Protein AF-0000000080299850 (afdb_homodimer)

pLDDT: mean 95.51, std 10.39, range [34.69, 98.94]

Organism: Bacteroides stercoris (NCBI:txid46506)

Nearest PDB structures (foldseek):
  1o4t-assembly1_B  TM=9.105E-01  e=4.155E-08  Thermotoga maritima
  5fq0-assembly1_A  TM=8.800E-01  e=1.533E-07  Halomonas sp.
  5fq0-assembly2_D  TM=8.794E-01  e=1.615E-07  Halomonas sp.
  5fpz-assembly1_A-2  TM=8.837E-01  e=2.868E-07  Yersinia enterocolitica subsp. enterocolitica 8081
  7x85-assembly2_C  TM=8.405E-01  e=1.606E-06  Gallus gallus

Solvent-accessible surface area (backbone atoms only — not comparable to full-atom values): 11797 Å² total; per-residue (Å²): 130,79,77,76,83,57,72,50,47,79,48,43,58,86,75,44,65,76,39,62,34,96,65,74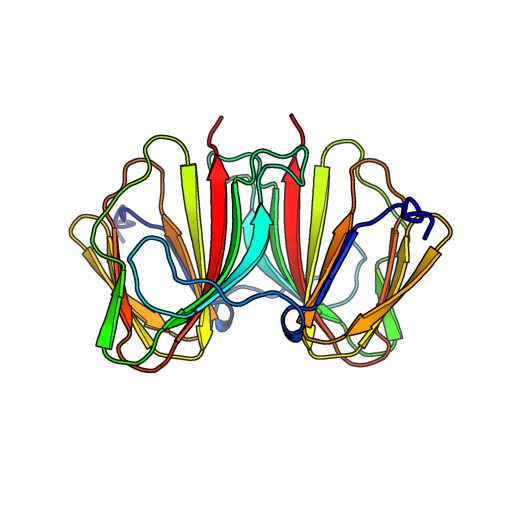,46,50,41,26,31,73,76,42,44,43,89,78,49,72,31,54,46,50,31,32,30,44,36,34,33,49,54,70,39,55,43,67,74,45,66,38,79,59,26,33,40,34,40,38,28,67,35,40,33,30,42,31,37,40,63,94,41,74,45,78,43,36,54,42,27,35,39,40,37,47,50,62,39,44,32,31,39,34,23,66,31,53,29,33,31,39,39,39,32,28,32,46,119,129,77,77,72,85,57,72,49,47,78,48,43,57,88,76,42,65,76,39,62,35,96,64,74,47,50,42,26,32,74,76,39,44,42,90,77,48,71,33,53,44,49,32,32,31,44,36,34,33,48,52,70,38,55,43,66,74,46,66,39,81,58,28,32,41,35,40,37,29,68,36,40,34,30,43,31,38,41,67,94,42,75,45,78,43,37,54,42,26,35,39,41,38,49,51,62,39,43,32,30,39,35,23,66,32,53,29,33,32,40,40,40,32,28,34,46,120

Radius of gyration: 17.47 Å; Cα contacts (8 Å, |Δi|>4): 657; chains: 2; bounding box: 53×47×40 Å

Sequence (234 aa):
MEQKDHAYHKKNIKKLPIIITTHGIGEKRVLLNSQETSTPLTQIAVTRLKAGEAAEEHLHPTMEEFFLFQKGDASMTVGKEQITCSSGDFISIPANTLHSLKAITDIEIITIGCAIHMEQKDHAYHKKNIKKLPIIITTHGIGEKRVLLNSQETSTPLTQIAVTRLKAGEAAEEHLHPTMEEFFLFQKGDASMTVGKEQITCSSGDFISIPANTLHSLKAITDIEIITIGCAIH

Structure (mmCIF, N/CA/C/O backbone):
data_AF-0000000080299850-model_v1
#
loop_
_entity.id
_entity.type
_entity.pdbx_description
1 polymer 'Cupin domain-containing protein'
#
loop_
_atom_site.group_PDB
_atom_site.id
_atom_site.type_symbol
_atom_site.label_atom_id
_atom_site.label_alt_id
_atom_site.label_comp_id
_atom_site.label_asym_id
_atom_site.label_entity_id
_atom_site.label_seq_id
_atom_site.pdbx_PDB_ins_code
_atom_site.Cartn_x
_atom_site.Cartn_y
_atom_site.Cartn_z
_atom_site.occupancy
_atom_site.B_iso_or_equiv
_atom_site.auth_seq_id
_atom_site.auth_comp_id
_atom_site.auth_asym_id
_atom_site.auth_atom_id
_atom_site.pdbx_PDB_model_num
ATOM 1 N N . MET A 1 1 ? -27.469 -16.672 -2.055 1 34.69 1 MET A N 1
ATOM 2 C CA . MET A 1 1 ? -26.266 -16.672 -2.893 1 34.69 1 MET A CA 1
ATOM 3 C C . MET A 1 1 ? -25.047 -17.109 -2.096 1 34.69 1 MET A C 1
ATOM 5 O O . MET A 1 1 ? -24.719 -16.5 -1.072 1 34.69 1 MET A O 1
ATOM 9 N N . GLU A 1 2 ? -24.672 -18.297 -2.168 1 38.78 2 GLU A N 1
ATOM 10 C CA . GLU A 1 2 ? -23.656 -18.922 -1.324 1 38.78 2 GLU A CA 1
ATOM 11 C C . GLU A 1 2 ? -22.359 -18.125 -1.345 1 38.78 2 GLU A C 1
ATOM 13 O O . GLU A 1 2 ? -21.828 -17.812 -2.414 1 38.78 2 GLU A O 1
ATOM 18 N N . GLN A 1 3 ? -22.078 -17.344 -0.446 1 44.91 3 GLN A N 1
ATOM 19 C CA . GLN A 1 3 ? -20.844 -16.562 -0.413 1 44.91 3 GLN A CA 1
ATOM 20 C C . GLN A 1 3 ? -19.625 -17.469 -0.638 1 44.91 3 GLN A C 1
ATOM 22 O O . GLN A 1 3 ? -19.375 -18.391 0.144 1 44.91 3 GLN A O 1
ATOM 27 N N . LYS A 1 4 ? -19.438 -17.906 -1.881 1 57.38 4 LYS A N 1
ATOM 28 C CA . LYS A 1 4 ? -18.328 -18.781 -2.197 1 57.38 4 LYS A CA 1
ATOM 29 C C . LYS A 1 4 ? -17.062 -18.375 -1.456 1 57.38 4 LYS A C 1
ATOM 31 O O . LYS A 1 4 ? -16.719 -17.188 -1.437 1 57.38 4 LYS A O 1
ATOM 36 N N . ASP A 1 5 ? -16.703 -19.281 -0.49 1 74.94 5 ASP A N 1
ATOM 37 C CA . ASP A 1 5 ? -15.516 -19.094 0.336 1 74.94 5 ASP A CA 1
ATOM 38 C C . ASP A 1 5 ? -14.242 -19.141 -0.51 1 74.94 5 ASP A C 1
ATOM 40 O O . ASP A 1 5 ? -13.797 -20.219 -0.919 1 74.94 5 ASP A O 1
ATOM 44 N N . HIS A 1 6 ? -13.883 -18.094 -1.035 1 85.25 6 HIS A N 1
ATOM 45 C CA . HIS A 1 6 ? -12.664 -18.016 -1.832 1 85.25 6 HIS A CA 1
ATOM 46 C C . HIS A 1 6 ? -11.422 -18.125 -0.957 1 85.25 6 HIS A C 1
ATOM 48 O O . HIS A 1 6 ? -11.453 -17.781 0.224 1 85.25 6 HIS A O 1
ATOM 54 N N . ALA A 1 7 ? -10.422 -18.703 -1.51 1 91.12 7 ALA A N 1
ATOM 55 C CA . ALA A 1 7 ? -9.133 -18.766 -0.829 1 91.12 7 ALA A CA 1
ATOM 56 C C . ALA A 1 7 ? -8.5 -17.391 -0.711 1 91.12 7 ALA A C 1
ATOM 58 O O . ALA A 1 7 ? -7.434 -17.234 -0.112 1 91.12 7 ALA A O 1
ATOM 59 N N . TYR A 1 8 ? -9.18 -16.438 -1.295 1 95.44 8 TYR A N 1
ATOM 60 C CA . TYR A 1 8 ? -8.719 -15.055 -1.372 1 95.44 8 TYR A CA 1
ATOM 61 C C . TYR A 1 8 ? -9.875 -14.07 -1.202 1 95.44 8 TYR A C 1
ATOM 63 O O . TYR A 1 8 ? -11.039 -14.484 -1.168 1 95.44 8 TYR A O 1
ATOM 71 N N . HIS A 1 9 ? -9.562 -12.859 -0.958 1 97.25 9 HIS A N 1
ATOM 72 C CA . HIS A 1 9 ? -10.531 -11.773 -1.064 1 97.25 9 HIS A CA 1
ATOM 73 C C . HIS A 1 9 ? -10.141 -10.789 -2.16 1 97.25 9 HIS A C 1
ATOM 75 O O . HIS A 1 9 ? -8.977 -10.391 -2.258 1 97.25 9 HIS A O 1
ATOM 81 N N . LYS A 1 10 ? -11.062 -10.531 -2.982 1 98.06 10 LYS A N 1
ATOM 82 C CA . LYS A 1 10 ? -10.828 -9.625 -4.105 1 98.06 10 LYS A CA 1
ATOM 83 C C . LYS A 1 10 ? -11.797 -8.453 -4.074 1 98.06 10 LYS A C 1
ATOM 85 O O . LYS A 1 10 ? -13 -8.633 -3.859 1 98.06 10 LYS A O 1
ATOM 90 N N . LYS A 1 11 ? -11.266 -7.238 -4.273 1 98.56 11 LYS A N 1
ATOM 91 C CA . LYS A 1 11 ? -12.031 -6.008 -4.445 1 98.56 11 LYS A CA 1
ATOM 92 C C . LYS A 1 11 ? -11.555 -5.23 -5.672 1 98.56 11 LYS A C 1
ATOM 94 O O . LYS A 1 11 ? -10.492 -5.52 -6.219 1 98.56 11 LYS A O 1
ATOM 99 N N . ASN A 1 12 ? -12.375 -4.352 -6.086 1 98.69 12 ASN A N 1
ATOM 100 C CA . ASN A 1 12 ? -12.008 -3.363 -7.094 1 98.69 12 ASN A CA 1
ATOM 101 C C . ASN A 1 12 ? -12.258 -1.94 -6.602 1 98.69 12 ASN A C 1
ATOM 103 O O . ASN A 1 12 ? -13.359 -1.614 -6.168 1 98.69 12 ASN A O 1
ATOM 107 N N . ILE A 1 13 ? -11.25 -1.128 -6.703 1 98.44 13 ILE A N 1
ATOM 108 C CA . ILE A 1 13 ? -11.297 0.209 -6.121 1 98.44 13 ILE A CA 1
ATOM 109 C C . ILE A 1 13 ? -12.5 0.971 -6.676 1 98.44 13 ILE A C 1
ATOM 111 O O . ILE A 1 13 ? -13.148 1.729 -5.953 1 98.44 13 ILE A O 1
ATOM 115 N N . LYS A 1 14 ? -12.836 0.816 -7.902 1 96.88 14 LYS A N 1
ATOM 116 C CA . LYS A 1 14 ? -13.906 1.571 -8.555 1 96.88 14 LYS A CA 1
ATOM 117 C C . LYS A 1 14 ? -15.273 1.159 -8.023 1 96.88 14 LYS A C 1
ATOM 119 O O . LYS A 1 14 ? -16.25 1.89 -8.188 1 96.88 14 LYS A O 1
ATOM 124 N N . LYS A 1 15 ? -15.305 -0.012 -7.457 1 98 15 LYS A N 1
ATOM 125 C CA . LYS A 1 15 ? -16.594 -0.537 -6.992 1 98 15 LYS A CA 1
ATOM 126 C C . LYS A 1 15 ? -16.766 -0.315 -5.492 1 98 15 LYS A C 1
ATOM 128 O O . LYS A 1 15 ? -17.812 -0.638 -4.93 1 98 15 LYS A O 1
ATOM 133 N N . LEU A 1 16 ? -15.766 0.187 -4.836 1 98.56 16 LEU A N 1
ATOM 134 C CA . LEU A 1 16 ? -15.828 0.437 -3.4 1 98.56 16 LEU A CA 1
ATOM 135 C C . LEU A 1 16 ? -16.578 1.729 -3.107 1 98.56 16 LEU A C 1
ATOM 137 O O . LEU A 1 16 ? -16.5 2.693 -3.871 1 98.56 16 LEU A O 1
ATOM 141 N N . PRO A 1 17 ? -17.328 1.695 -2.061 1 98.06 17 PRO A N 1
ATOM 142 C CA . PRO A 1 17 ? -17.969 2.957 -1.694 1 98.06 17 PRO A CA 1
ATOM 143 C C . PRO A 1 17 ? -16.969 4.062 -1.376 1 98.06 17 PRO A C 1
ATOM 145 O O . PRO A 1 17 ? -15.883 3.789 -0.849 1 98.06 17 PRO A O 1
ATOM 148 N N . ILE A 1 18 ? -17.375 5.242 -1.756 1 98 18 ILE A N 1
ATOM 149 C CA . ILE A 1 18 ? -16.609 6.422 -1.359 1 98 18 ILE A CA 1
ATOM 150 C C . ILE A 1 18 ? -17.094 6.914 0.004 1 98 18 ILE A C 1
ATOM 152 O O . ILE A 1 18 ? -18.281 7.125 0.208 1 98 18 ILE A O 1
ATOM 156 N N . ILE A 1 19 ? -16.188 7.059 0.934 1 97.06 19 ILE A N 1
ATOM 157 C CA . ILE A 1 19 ? -16.547 7.645 2.225 1 97.06 19 ILE A CA 1
ATOM 158 C C . ILE A 1 19 ? -15.688 8.891 2.473 1 97.06 19 ILE A C 1
ATOM 160 O O . ILE A 1 19 ? -14.727 9.141 1.752 1 97.06 19 ILE A O 1
ATOM 164 N N . ILE A 1 20 ? -16.109 9.688 3.381 1 94.69 20 ILE A N 1
ATOM 165 C CA . ILE A 1 20 ? -15.336 10.859 3.768 1 94.69 20 ILE A CA 1
ATOM 166 C C . ILE A 1 20 ? -14.25 10.461 4.762 1 94.69 20 ILE A C 1
ATOM 168 O O . ILE A 1 20 ? -14.469 9.594 5.617 1 94.69 20 ILE A O 1
ATOM 172 N N . THR A 1 21 ? -13.164 11.133 4.641 1 94 21 THR A N 1
ATOM 173 C CA . THR A 1 21 ? -12.086 10.844 5.57 1 94 21 THR A CA 1
ATOM 174 C C . THR A 1 21 ? -12.492 11.18 7 1 94 21 THR A C 1
ATOM 176 O O . THR A 1 21 ? -13.5 11.859 7.223 1 94 21 THR A O 1
ATOM 179 N N . THR A 1 22 ? -11.688 10.703 7.953 1 87.5 22 THR A N 1
ATOM 180 C CA . THR A 1 22 ? -11.938 10.992 9.359 1 87.5 22 THR A CA 1
ATOM 181 C C . THR A 1 22 ? -11.781 12.484 9.648 1 87.5 22 THR A C 1
ATOM 183 O O . THR A 1 22 ? -12.227 12.969 10.688 1 87.5 22 THR A O 1
ATOM 186 N N . HIS A 1 23 ? -11.234 13.148 8.75 1 88.69 23 HIS A N 1
ATOM 187 C CA . HIS A 1 23 ? -11.031 14.586 8.914 1 88.69 23 HIS A CA 1
ATOM 188 C C . HIS A 1 23 ? -12.172 15.375 8.281 1 88.69 23 HIS A C 1
ATOM 190 O O . HIS A 1 23 ? -12.102 16.609 8.188 1 88.69 23 HIS A O 1
ATOM 196 N N . GLY A 1 24 ? -13.172 14.711 7.703 1 89.19 24 GLY A N 1
ATOM 197 C CA . GLY A 1 24 ? -14.398 15.344 7.234 1 89.19 24 GLY A CA 1
ATOM 198 C C . GLY A 1 24 ? -14.281 15.891 5.824 1 89.19 24 GLY A C 1
ATOM 199 O O . GLY A 1 24 ? -15.109 16.703 5.398 1 89.19 24 GLY A O 1
ATOM 200 N N . ILE A 1 25 ? -13.203 15.523 5.164 1 91.38 25 ILE A N 1
ATOM 201 C CA . ILE A 1 25 ? -12.992 16.047 3.814 1 91.38 25 ILE A CA 1
ATOM 202 C C . ILE A 1 25 ? -12.406 14.945 2.928 1 91.38 25 ILE A C 1
ATOM 204 O O . ILE A 1 25 ? -11.852 13.961 3.428 1 91.38 25 ILE A O 1
ATOM 208 N N . GLY A 1 26 ? -12.57 15.148 1.57 1 96.19 26 GLY A N 1
ATOM 209 C CA . GLY A 1 26 ? -11.945 14.234 0.63 1 96.19 26 GLY A CA 1
ATOM 210 C C . GLY A 1 26 ? -12.742 12.961 0.423 1 96.19 26 GLY A C 1
ATOM 211 O O . GLY A 1 26 ? -13.805 12.781 1.017 1 96.19 26 GLY A O 1
ATOM 212 N N . GLU A 1 27 ? -12.234 12.156 -0.504 1 97.94 27 GLU A N 1
ATOM 213 C CA . GLU A 1 27 ? -12.797 10.852 -0.833 1 97.94 27 GLU A CA 1
ATOM 214 C C . GLU A 1 27 ? -11.859 9.719 -0.411 1 97.94 27 GLU A C 1
ATOM 216 O O . GLU A 1 27 ? -10.656 9.781 -0.661 1 97.94 27 GLU A O 1
ATOM 221 N N . LYS A 1 28 ? -12.477 8.773 0.267 1 98.44 28 LYS A N 1
ATOM 222 C CA . LYS A 1 28 ? -11.68 7.625 0.692 1 98.44 28 LYS A CA 1
ATOM 223 C C . LYS A 1 28 ? -12.336 6.316 0.266 1 98.44 28 LYS A C 1
ATOM 225 O O . LYS A 1 28 ? -13.539 6.133 0.443 1 98.44 28 LYS A O 1
ATOM 230 N N . ARG A 1 29 ? -11.586 5.445 -0.38 1 98.81 29 ARG A N 1
ATOM 231 C CA . ARG A 1 29 ? -11.977 4.074 -0.683 1 98.81 29 ARG A CA 1
ATOM 232 C C . ARG A 1 29 ? -11.141 3.08 0.118 1 98.81 29 ARG A C 1
ATOM 234 O O . ARG A 1 29 ? -9.922 3 -0.06 1 98.81 29 ARG A O 1
ATOM 241 N N . VAL A 1 30 ? 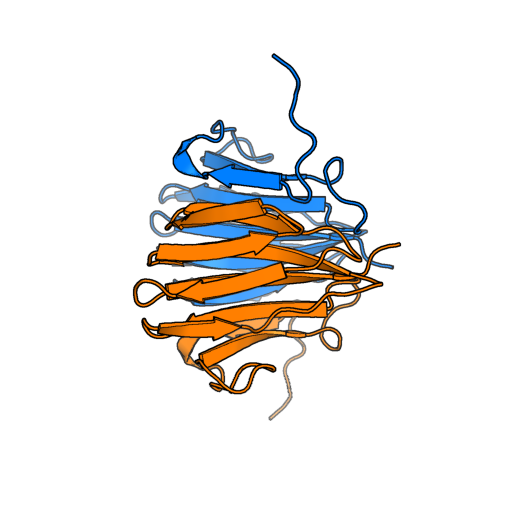-11.789 2.32 1.01 1 98.81 30 VAL A N 1
ATOM 242 C CA . VAL A 1 30 ? -11.086 1.428 1.93 1 98.81 30 VAL A CA 1
ATOM 243 C C . VAL A 1 30 ? -10.883 0.066 1.271 1 98.81 30 VAL A C 1
ATOM 245 O O . VAL A 1 30 ? -11.844 -0.623 0.935 1 98.81 30 VAL A O 1
ATOM 248 N N . LEU A 1 31 ? -9.625 -0.25 1.143 1 98.94 31 LEU A N 1
ATOM 249 C CA . LEU A 1 31 ? -9.266 -1.525 0.532 1 98.94 31 LEU A CA 1
ATOM 250 C C . LEU A 1 31 ? -9.266 -2.643 1.57 1 98.94 31 LEU A C 1
ATOM 252 O O . LEU A 1 31 ? -9.656 -3.773 1.272 1 98.94 31 LEU A O 1
ATOM 256 N N . LEU A 1 32 ? -8.805 -2.342 2.729 1 98.81 32 LEU A N 1
ATOM 257 C CA . LEU A 1 32 ? -8.664 -3.293 3.826 1 98.81 32 LEU A CA 1
ATOM 258 C C . LEU A 1 32 ? -8.875 -2.605 5.172 1 98.81 32 LEU A C 1
ATOM 260 O O . LEU A 1 32 ? -8.359 -1.509 5.398 1 98.81 32 LEU A O 1
ATOM 264 N N . ASN A 1 33 ? -9.648 -3.158 5.977 1 98.31 33 ASN A N 1
ATOM 265 C CA . ASN A 1 33 ? -9.727 -2.723 7.367 1 98.31 33 ASN A CA 1
ATOM 266 C C . ASN A 1 33 ? -9.328 -3.842 8.328 1 98.31 33 ASN A C 1
ATOM 268 O O . ASN A 1 33 ? -9.133 -4.984 7.91 1 98.31 33 ASN A O 1
ATOM 272 N N . SER A 1 34 ? -9.273 -3.525 9.555 1 97.88 34 SER A N 1
ATOM 273 C CA . SER A 1 34 ? -8.68 -4.426 10.539 1 97.88 34 SER A CA 1
ATOM 274 C C . SER A 1 34 ? -9.539 -5.676 10.727 1 97.88 34 SER A C 1
ATOM 276 O O . SER A 1 34 ? -9.031 -6.719 11.156 1 97.88 34 SER A O 1
ATOM 278 N N . GLN A 1 35 ? -10.758 -5.652 10.391 1 97.88 35 GLN A N 1
ATOM 279 C CA . GLN A 1 35 ? -11.656 -6.789 10.586 1 97.88 35 GLN A CA 1
ATOM 280 C C . GLN A 1 35 ? -11.516 -7.805 9.461 1 97.88 35 GLN A C 1
ATOM 282 O O . GLN A 1 35 ? -12.031 -8.922 9.555 1 97.88 35 GLN A O 1
ATOM 287 N N . GLU A 1 36 ? -10.773 -7.441 8.461 1 98 36 GLU A N 1
ATOM 288 C CA . GLU A 1 36 ? -10.688 -8.273 7.266 1 98 36 GLU A CA 1
ATOM 289 C C . GLU A 1 36 ? -9.336 -8.969 7.176 1 98 36 GLU A C 1
ATOM 291 O O . GLU A 1 36 ? -8.984 -9.516 6.129 1 98 36 GLU A O 1
ATOM 296 N N . THR A 1 37 ? -8.547 -8.867 8.172 1 98 37 THR A N 1
ATOM 297 C CA . THR A 1 37 ? -7.199 -9.422 8.133 1 98 37 THR A CA 1
ATOM 298 C C . THR A 1 37 ? -6.785 -9.953 9.5 1 98 37 THR A C 1
ATOM 300 O O . THR A 1 37 ? -7.273 -9.484 10.531 1 98 37 THR A O 1
ATOM 303 N N . SER A 1 38 ? -5.883 -10.875 9.484 1 97.44 38 SER A N 1
ATOM 304 C CA . SER A 1 38 ? -5.32 -11.43 10.711 1 97.44 38 SER A CA 1
ATOM 305 C C . SER A 1 38 ? -4.02 -10.727 11.086 1 97.44 38 SER A C 1
ATOM 307 O O . SER A 1 38 ? -3.369 -11.094 12.07 1 97.44 38 SER A O 1
ATOM 309 N N . THR A 1 39 ? -3.646 -9.758 10.32 1 98.5 39 THR A N 1
ATOM 310 C CA . THR A 1 39 ? -2.434 -8.984 10.562 1 98.5 39 THR A CA 1
ATOM 311 C C . THR A 1 39 ? -2.746 -7.734 11.383 1 98.5 39 THR A C 1
ATOM 313 O O . THR A 1 39 ? -3.912 -7.379 11.562 1 98.5 39 THR A O 1
ATOM 316 N N . PRO A 1 40 ? -1.737 -7.016 11.867 1 98.62 40 PRO A N 1
ATOM 317 C CA . PRO A 1 40 ? -1.978 -5.773 12.602 1 98.62 40 PRO A CA 1
ATOM 318 C C . PRO A 1 40 ? -2.221 -4.578 11.688 1 98.62 40 PRO A C 1
ATOM 320 O O . PRO A 1 40 ? -2.131 -3.428 12.125 1 98.62 40 PRO A O 1
ATOM 323 N N . LEU A 1 41 ? -2.436 -4.832 10.406 1 98.81 41 LEU A N 1
ATOM 324 C CA . LEU A 1 41 ? -2.879 -3.74 9.539 1 98.81 41 LEU A CA 1
ATOM 325 C C . LEU A 1 41 ? -4.215 -3.18 10.023 1 98.81 41 LEU A C 1
ATOM 327 O O . LEU A 1 41 ? -5.152 -3.934 10.281 1 98.81 41 LEU A O 1
ATOM 331 N N . THR A 1 42 ? -4.242 -1.866 10.141 1 98.69 42 THR A N 1
ATOM 332 C CA . THR A 1 42 ? -5.469 -1.234 10.609 1 98.69 42 THR A CA 1
ATOM 333 C C . THR A 1 42 ? -6.324 -0.766 9.438 1 98.69 42 THR A C 1
ATOM 335 O O . THR A 1 42 ? -7.551 -0.728 9.531 1 98.69 42 THR A O 1
ATOM 338 N N . GLN A 1 43 ? -5.648 -0.335 8.367 1 98.75 43 GLN A N 1
ATOM 339 C CA . GLN A 1 43 ? -6.375 0.076 7.172 1 98.75 43 GLN A CA 1
ATOM 340 C C . GLN A 1 43 ? -5.434 0.244 5.984 1 98.75 43 GLN A C 1
ATOM 342 O O . GLN A 1 43 ? -4.285 0.658 6.148 1 98.75 43 GLN A O 1
ATOM 347 N N . ILE A 1 44 ? -5.781 -0.114 4.871 1 98.94 44 ILE A N 1
ATOM 348 C CA . ILE A 1 44 ? -5.258 0.314 3.578 1 98.94 44 ILE A CA 1
ATOM 349 C C . ILE A 1 44 ? -6.352 1.028 2.789 1 98.94 44 ILE A C 1
ATOM 351 O O . ILE A 1 44 ? -7.453 0.5 2.625 1 98.94 44 ILE A O 1
ATOM 355 N N . ALA A 1 45 ? -6.059 2.191 2.309 1 98.88 45 ALA A N 1
ATOM 356 C CA . ALA A 1 45 ? -7.094 2.951 1.611 1 98.88 45 ALA A CA 1
ATOM 357 C C . ALA A 1 45 ? -6.488 3.818 0.51 1 98.88 45 ALA A C 1
ATOM 359 O O . ALA A 1 45 ? -5.293 4.121 0.537 1 98.88 45 ALA A O 1
ATOM 360 N N . VAL A 1 46 ? -7.277 4.105 -0.455 1 98.88 46 VAL A N 1
ATOM 361 C CA . VAL A 1 46 ? -6.977 5.148 -1.429 1 98.88 46 VAL A CA 1
ATOM 362 C C . VAL A 1 46 ? -7.75 6.418 -1.082 1 98.88 46 VAL A C 1
ATOM 364 O O . VAL A 1 46 ? -8.977 6.395 -0.969 1 98.88 46 VAL A O 1
ATOM 367 N N . THR A 1 47 ? -7.043 7.488 -0.91 1 98.62 47 THR A N 1
ATOM 368 C CA . THR A 1 47 ? -7.637 8.766 -0.526 1 98.62 47 THR A CA 1
ATOM 369 C C . THR A 1 47 ? -7.383 9.82 -1.596 1 98.62 47 THR A C 1
ATOM 371 O O . THR A 1 47 ? -6.277 9.922 -2.133 1 98.62 47 THR A O 1
ATOM 374 N N . ARG A 1 48 ? -8.367 10.547 -1.88 1 98.69 48 ARG A N 1
ATOM 375 C CA . ARG A 1 48 ? -8.266 11.68 -2.797 1 98.69 48 ARG A CA 1
ATOM 376 C C . ARG A 1 48 ? -8.68 12.977 -2.111 1 98.69 48 ARG A C 1
ATOM 378 O O . ARG A 1 48 ? -9.734 13.039 -1.47 1 98.69 48 ARG A O 1
ATOM 385 N N . LEU A 1 49 ? -7.887 13.945 -2.229 1 98.69 49 LEU A N 1
ATOM 386 C CA . LEU A 1 49 ? -8.195 15.289 -1.749 1 98.69 49 LEU A CA 1
ATOM 387 C C . LEU A 1 49 ? -8.125 16.297 -2.889 1 98.69 49 LEU A C 1
ATOM 389 O O . LEU A 1 49 ? -7.25 16.219 -3.75 1 98.69 49 LEU A O 1
ATOM 393 N N . LYS A 1 50 ? -9.031 17.203 -2.865 1 98.38 50 LYS A N 1
ATOM 394 C CA . LYS A 1 50 ? -8.961 18.328 -3.789 1 98.38 50 LYS A CA 1
ATOM 395 C C . LYS A 1 50 ? -7.957 19.375 -3.305 1 98.38 50 LYS A C 1
ATOM 397 O O . LYS A 1 50 ? -7.68 19.469 -2.107 1 98.38 50 LYS A O 1
ATOM 402 N N . ALA A 1 51 ? -7.465 20.109 -4.312 1 98.69 51 ALA A N 1
ATOM 403 C CA . ALA A 1 51 ? -6.559 21.203 -3.963 1 98.69 51 ALA A CA 1
ATOM 404 C C . ALA A 1 51 ? -7.148 22.062 -2.85 1 98.69 51 ALA A C 1
ATOM 406 O O . ALA A 1 51 ? -8.312 22.453 -2.914 1 98.69 51 ALA A O 1
ATOM 407 N N . GLY A 1 52 ? -6.332 22.25 -1.84 1 98.12 52 GLY A N 1
ATOM 408 C CA . GLY A 1 52 ? -6.758 23.094 -0.737 1 98.12 52 GLY A CA 1
ATOM 409 C C . GLY A 1 52 ? -7.305 22.312 0.441 1 98.12 52 GLY A C 1
ATOM 410 O O . GLY A 1 52 ? -7.332 22.812 1.567 1 98.12 52 GLY A O 1
ATOM 411 N N . GLU A 1 53 ? -7.797 21.094 0.223 1 98.19 53 GLU A N 1
ATOM 412 C CA . GLU A 1 53 ? -8.281 20.266 1.315 1 98.19 53 GLU A CA 1
ATOM 413 C C . GLU A 1 53 ? -7.121 19.75 2.164 1 98.19 53 GLU A C 1
ATOM 415 O O . GLU A 1 53 ? -5.988 19.656 1.69 1 98.19 53 GLU A O 1
ATOM 420 N N . ALA A 1 54 ? -7.469 19.5 3.496 1 97.44 54 ALA A N 1
ATOM 421 C CA . ALA A 1 54 ? -6.387 19.156 4.41 1 97.44 54 ALA A CA 1
ATOM 422 C C . ALA A 1 54 ? -6.855 18.125 5.441 1 97.44 54 ALA A C 1
ATOM 424 O O . ALA A 1 54 ? -8.023 18.109 5.824 1 97.44 54 ALA A O 1
ATOM 425 N N . ALA A 1 55 ? -5.91 17.219 5.754 1 97.06 55 ALA A N 1
ATOM 426 C CA . ALA A 1 55 ? -6.043 16.453 6.992 1 97.06 55 ALA A CA 1
ATOM 427 C C . ALA A 1 55 ? -5.402 17.188 8.164 1 97.06 55 ALA A C 1
ATOM 429 O O . ALA A 1 55 ? -4.199 17.469 8.148 1 97.06 55 ALA A O 1
ATOM 430 N N . GLU A 1 56 ? -6.137 17.438 9.133 1 96.75 56 GLU A N 1
ATOM 431 C CA . GLU A 1 56 ? -5.676 18.234 10.266 1 96.75 56 GLU A CA 1
ATOM 432 C C . GLU A 1 56 ? -4.625 17.484 11.078 1 96.75 56 GLU A C 1
ATOM 434 O O . GLU A 1 56 ? -4.531 16.266 11.008 1 96.75 56 GLU A O 1
ATOM 439 N N . GLU A 1 57 ? -3.881 18.281 11.812 1 97.38 57 GLU A N 1
ATOM 440 C CA . GLU A 1 57 ? -2.803 17.734 12.625 1 97.38 57 GLU A CA 1
ATOM 441 C C . GLU A 1 57 ? -3.336 16.719 13.641 1 97.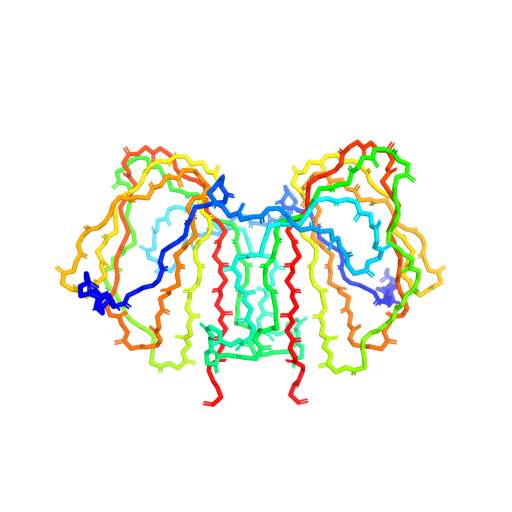38 57 GLU A C 1
ATOM 443 O O . GLU A 1 57 ? -4.34 16.969 14.312 1 97.38 57 GLU A O 1
ATOM 448 N N . HIS A 1 58 ? -2.709 15.57 13.758 1 97.69 58 HIS A N 1
ATOM 449 C CA . HIS A 1 58 ? -3.047 14.5 14.688 1 97.69 58 HIS A CA 1
ATOM 450 C C . HIS A 1 58 ? -1.892 13.516 14.836 1 97.69 58 HIS A C 1
ATOM 452 O O . HIS A 1 58 ? -0.842 13.688 14.211 1 97.69 58 HIS A O 1
ATOM 458 N N . LEU A 1 59 ? -2.023 12.594 15.742 1 97.5 59 LEU A N 1
ATOM 459 C CA . LEU A 1 59 ? -1.043 11.523 15.898 1 97.5 59 LEU A CA 1
ATOM 460 C C . LEU A 1 59 ? -1.726 10.211 16.266 1 97.5 59 LEU A C 1
ATOM 462 O O . LEU A 1 59 ? -2.914 10.195 16.578 1 97.5 59 LEU A O 1
ATOM 466 N N . HIS A 1 60 ? -0.994 9.172 16.078 1 97.62 60 HIS A N 1
ATOM 467 C CA . HIS A 1 60 ? -1.421 7.844 16.5 1 97.62 60 HIS A CA 1
ATOM 468 C C . HIS A 1 60 ? -0.444 7.238 17.5 1 97.62 60 HIS A C 1
ATOM 470 O O . HIS A 1 60 ? 0.72 6.996 17.172 1 97.62 60 HIS A O 1
ATOM 476 N N . PRO A 1 61 ? -0.889 6.93 18.688 1 97.81 61 PRO A N 1
ATOM 477 C CA . PRO A 1 61 ? 0.041 6.418 19.688 1 97.81 61 PRO A CA 1
ATOM 478 C C . PRO A 1 61 ? 0.475 4.98 19.422 1 97.81 61 PRO A C 1
ATOM 480 O O . PRO A 1 61 ? 1.564 4.57 19.828 1 97.81 61 PRO A O 1
ATOM 483 N N . THR A 1 62 ? -0.365 4.211 18.656 1 98.25 62 THR A N 1
ATOM 484 C CA . THR A 1 62 ? -0.143 2.77 18.641 1 98.25 62 THR A CA 1
ATOM 485 C C . THR A 1 62 ? 0.047 2.262 17.219 1 98.25 62 THR A C 1
ATOM 487 O O . THR A 1 62 ? -0.062 1.061 16.969 1 98.25 62 THR A O 1
ATOM 490 N N . MET A 1 63 ? 0.252 3.168 16.281 1 98.25 63 MET A N 1
ATOM 491 C CA . MET A 1 63 ? 0.373 2.707 14.898 1 98.25 63 MET A CA 1
ATOM 492 C C . MET A 1 63 ? 1.324 3.6 14.109 1 98.25 63 MET A C 1
ATOM 494 O O . MET A 1 63 ? 1.526 4.766 14.453 1 98.25 63 MET A O 1
ATOM 498 N N . GLU A 1 64 ? 1.984 2.971 13.164 1 98.75 64 GLU A N 1
ATOM 499 C CA . GLU A 1 64 ? 2.654 3.73 12.117 1 98.75 64 GLU A CA 1
ATOM 500 C C . GLU A 1 64 ? 1.742 3.93 10.906 1 98.75 64 GLU A C 1
ATOM 502 O O . GLU A 1 64 ? 0.874 3.098 10.633 1 98.75 64 GLU A O 1
ATOM 507 N N . GLU A 1 65 ? 1.935 4.996 10.273 1 98.75 65 GLU A N 1
ATOM 508 C CA . GLU A 1 65 ? 1.184 5.301 9.062 1 98.75 65 GLU A CA 1
ATOM 509 C C . GLU A 1 65 ? 2.121 5.555 7.883 1 98.75 65 GLU A C 1
ATOM 511 O O . GLU A 1 65 ? 3.152 6.211 8.031 1 98.75 65 GLU A O 1
ATOM 516 N N . PHE A 1 66 ? 1.806 5.047 6.75 1 98.94 66 PHE A N 1
ATOM 517 C CA . PHE A 1 66 ? 2.592 5.148 5.527 1 98.94 66 PHE A CA 1
ATOM 518 C C . PHE A 1 66 ? 1.771 5.785 4.41 1 98.94 66 PHE A C 1
ATOM 520 O O . PHE A 1 66 ? 0.583 5.488 4.262 1 98.94 66 PHE A O 1
ATOM 527 N N . PHE A 1 67 ? 2.371 6.684 3.686 1 98.94 67 PHE A N 1
ATOM 528 C CA . PHE A 1 67 ? 1.744 7.402 2.582 1 98.94 67 PHE A CA 1
ATOM 529 C C . PHE A 1 67 ? 2.502 7.164 1.281 1 98.94 67 PHE A C 1
ATOM 531 O O . PHE A 1 67 ? 3.703 7.43 1.198 1 98.94 67 PHE A O 1
ATOM 538 N N . LEU A 1 68 ? 1.876 6.637 0.33 1 98.94 68 LEU A N 1
ATOM 539 C CA . LEU A 1 68 ? 2.412 6.586 -1.025 1 98.94 68 LEU A CA 1
ATOM 540 C C . LEU A 1 68 ? 1.647 7.523 -1.95 1 98.94 68 LEU A C 1
ATOM 542 O O . LEU A 1 68 ? 0.483 7.277 -2.27 1 98.94 68 LEU A O 1
ATOM 546 N N . PHE A 1 69 ? 2.273 8.547 -2.373 1 98.94 69 PHE A N 1
ATOM 547 C CA . PHE A 1 69 ? 1.643 9.523 -3.252 1 98.94 69 PHE A CA 1
ATOM 548 C C . PHE A 1 69 ? 1.586 9.008 -4.684 1 98.94 69 PHE A C 1
ATOM 550 O O . PHE A 1 69 ? 2.623 8.742 -5.297 1 98.94 69 PHE A O 1
ATOM 557 N N . GLN A 1 70 ? 0.348 8.945 -5.164 1 98.62 70 GLN A N 1
ATOM 558 C CA . GLN A 1 70 ? 0.151 8.453 -6.52 1 98.62 70 GLN A CA 1
ATOM 559 C C . GLN A 1 70 ? 0.054 9.602 -7.52 1 98.62 70 GLN A C 1
ATOM 561 O O . GLN A 1 70 ? 0.471 9.469 -8.672 1 98.62 70 GLN A O 1
ATOM 566 N N . LYS A 1 71 ? -0.607 10.609 -7.133 1 98.56 71 LYS A N 1
ATOM 567 C CA . LYS A 1 71 ? -0.827 11.789 -7.965 1 98.56 71 LYS A CA 1
ATOM 568 C C . LYS A 1 71 ? -0.798 13.07 -7.129 1 98.56 71 LYS A C 1
ATOM 570 O O . LYS A 1 71 ? -1.263 13.078 -5.988 1 98.56 71 LYS A O 1
ATOM 575 N N . GLY A 1 72 ? -0.302 14.078 -7.727 1 98.81 72 GLY A N 1
ATOM 576 C CA . GLY A 1 72 ? -0.461 15.422 -7.191 1 98.81 72 GLY A CA 1
ATOM 577 C C . GLY A 1 72 ? 0.627 15.797 -6.207 1 98.81 72 GLY A C 1
ATOM 578 O O . GLY A 1 72 ? 1.6 15.062 -6.031 1 98.81 72 GLY A O 1
ATOM 579 N N . ASP A 1 73 ? 0.458 17.016 -5.695 1 98.88 73 ASP A N 1
ATOM 580 C CA . ASP A 1 73 ? 1.417 17.609 -4.773 1 98.88 73 ASP A CA 1
ATOM 581 C C . ASP A 1 73 ? 0.744 18 -3.463 1 98.88 73 ASP A C 1
ATOM 583 O O . ASP A 1 73 ? -0.385 18.5 -3.463 1 98.88 73 ASP A O 1
ATOM 587 N N . ALA A 1 74 ? 1.479 17.781 -2.389 1 98.88 74 ALA A N 1
ATOM 588 C CA . ALA A 1 74 ? 0.973 18.141 -1.065 1 98.88 74 ALA A CA 1
ATOM 589 C C . ALA A 1 74 ? 2.086 18.703 -0.183 1 98.88 74 ALA A C 1
ATOM 591 O O . ALA A 1 74 ? 3.27 18.516 -0.472 1 98.88 74 ALA A O 1
ATOM 592 N N . SER A 1 75 ? 1.692 19.438 0.769 1 98.81 75 SER A N 1
ATOM 593 C CA . SER A 1 75 ? 2.557 19.812 1.88 1 98.81 75 SER A CA 1
ATOM 594 C C . SER A 1 75 ? 2.211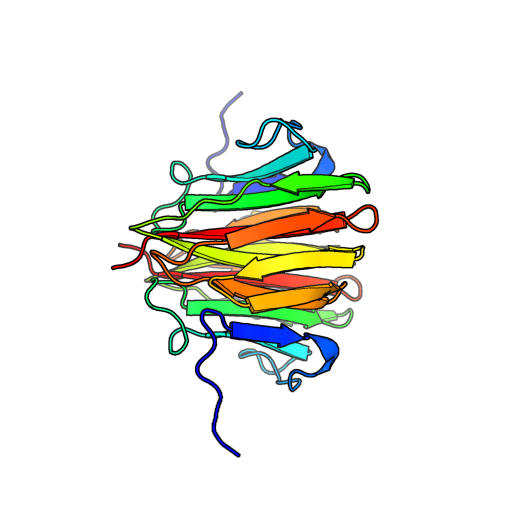 19.047 3.145 1 98.81 75 SER A C 1
ATOM 596 O O . SER A 1 75 ? 1.042 18.953 3.525 1 98.81 75 SER A O 1
ATOM 598 N N . MET A 1 76 ? 3.25 18.438 3.719 1 98.69 76 MET A N 1
ATOM 599 C CA . MET A 1 76 ? 3.051 17.75 4.988 1 98.69 76 MET A CA 1
ATOM 600 C C . MET A 1 76 ? 3.863 18.406 6.098 1 98.69 76 MET A C 1
ATOM 602 O O . MET A 1 76 ? 5.008 18.812 5.883 1 98.69 76 MET A O 1
ATOM 606 N N . THR A 1 77 ? 3.25 18.531 7.188 1 98.25 77 THR A N 1
ATOM 607 C CA . THR A 1 77 ? 3.984 18.828 8.414 1 98.25 77 THR A CA 1
ATOM 608 C C . THR A 1 77 ? 4.152 17.578 9.273 1 98.25 77 THR A C 1
ATOM 610 O O . THR A 1 77 ? 3.172 16.906 9.586 1 98.25 77 THR A O 1
ATOM 613 N N . VAL A 1 78 ? 5.383 17.281 9.602 1 98.38 78 VAL A N 1
ATOM 614 C CA . VAL A 1 78 ? 5.715 16.141 10.445 1 98.38 78 VAL A CA 1
ATOM 615 C C . VAL A 1 78 ? 6.621 16.594 11.586 1 98.38 78 VAL A C 1
ATOM 617 O O . VAL A 1 78 ? 7.777 16.969 11.367 1 98.38 78 VAL A O 1
ATOM 620 N N . GLY A 1 79 ? 6.07 16.438 12.766 1 96.25 79 GLY A N 1
ATOM 621 C CA . GLY A 1 79 ? 6.77 17.094 13.859 1 96.25 79 GLY A CA 1
ATOM 622 C C . GLY A 1 79 ? 6.965 18.578 13.617 1 96.25 79 GLY A C 1
ATOM 623 O O . GLY A 1 79 ? 5.996 19.312 13.422 1 96.25 79 GLY A O 1
ATOM 624 N N . LYS A 1 80 ? 8.25 18.984 13.539 1 94.31 80 LYS A N 1
ATOM 625 C CA . LYS A 1 80 ? 8.555 20.406 13.328 1 94.31 80 LYS A CA 1
ATOM 626 C C . LYS A 1 80 ? 8.984 20.656 11.891 1 94.31 80 LYS A C 1
ATOM 628 O O . LYS A 1 80 ? 9.367 21.781 11.547 1 94.31 80 LYS A O 1
ATOM 633 N N . GLU A 1 81 ? 8.844 19.641 11.133 1 96.88 81 GLU A N 1
ATOM 634 C CA . GLU A 1 81 ? 9.328 19.75 9.766 1 96.88 81 GLU A CA 1
ATOM 635 C C . GLU A 1 81 ? 8.172 19.859 8.773 1 96.88 81 GLU A C 1
ATOM 637 O O . GLU A 1 81 ? 7.129 19.219 8.961 1 96.88 81 GLU A O 1
ATOM 642 N N . GLN A 1 82 ? 8.391 20.672 7.805 1 97.19 82 GLN A N 1
ATOM 643 C CA . GLN A 1 82 ? 7.477 20.75 6.668 1 97.19 82 GLN A CA 1
ATOM 644 C C . GLN A 1 82 ? 8.125 20.188 5.406 1 97.19 82 GLN A C 1
ATOM 646 O O . GLN A 1 82 ? 9.234 20.594 5.039 1 97.19 82 GLN A O 1
ATOM 651 N N . ILE A 1 83 ? 7.434 19.328 4.785 1 97.88 83 ILE A N 1
ATOM 652 C CA . ILE A 1 83 ? 7.996 18.703 3.592 1 97.88 83 ILE A CA 1
ATOM 653 C C . ILE A 1 83 ? 6.973 18.734 2.459 1 97.88 83 ILE A C 1
ATOM 655 O O . ILE A 1 83 ? 5.766 18.719 2.705 1 97.88 83 ILE A O 1
ATOM 659 N N . THR A 1 84 ? 7.504 18.797 1.266 1 98.31 84 THR A N 1
ATOM 660 C CA . THR A 1 84 ? 6.672 18.656 0.078 1 98.31 84 THR A CA 1
ATOM 661 C C . THR A 1 84 ? 6.637 17.203 -0.382 1 98.31 84 THR A C 1
ATOM 663 O O . THR A 1 84 ? 7.66 16.516 -0.361 1 98.31 84 THR A O 1
ATOM 666 N N . CYS A 1 85 ? 5.496 16.797 -0.778 1 98.75 85 CYS A N 1
ATOM 667 C CA . CYS A 1 85 ? 5.297 15.438 -1.278 1 98.75 85 CYS A CA 1
ATOM 668 C C . CYS A 1 85 ? 4.703 15.461 -2.682 1 98.75 85 CYS A C 1
ATOM 670 O O . CYS A 1 85 ? 3.805 16.25 -2.969 1 98.75 85 CYS A O 1
ATOM 672 N N . SER A 1 86 ? 5.238 14.602 -3.5 1 98.75 86 SER A N 1
ATOM 673 C CA . SER A 1 86 ? 4.777 14.484 -4.879 1 98.75 86 SER A CA 1
ATOM 674 C C . SER A 1 86 ? 4.598 13.023 -5.281 1 98.75 86 SER A C 1
ATOM 676 O O . SER A 1 86 ? 4.984 12.117 -4.543 1 98.75 86 SER A O 1
ATOM 678 N N . SER A 1 87 ? 4.004 12.922 -6.512 1 98.69 87 SER A N 1
ATOM 679 C CA . SER A 1 87 ? 3.812 11.578 -7.035 1 98.69 87 SER A CA 1
ATOM 680 C C . SER A 1 87 ? 5.098 10.758 -6.945 1 98.69 87 SER A C 1
ATOM 682 O O . SER A 1 87 ? 6.164 11.227 -7.348 1 98.69 87 SER A O 1
ATOM 684 N N . GLY A 1 88 ? 4.965 9.594 -6.344 1 98.69 88 GLY A N 1
ATOM 685 C CA . GLY A 1 88 ? 6.109 8.711 -6.207 1 98.69 88 GLY A CA 1
ATOM 686 C C . GLY A 1 88 ? 6.754 8.766 -4.836 1 98.69 88 GLY A C 1
ATOM 687 O O . GLY A 1 88 ? 7.547 7.895 -4.477 1 98.69 88 GLY A O 1
ATOM 688 N N . ASP A 1 89 ? 6.438 9.789 -4.078 1 98.94 89 ASP A N 1
ATOM 689 C CA . ASP A 1 89 ? 6.996 9.891 -2.732 1 98.94 89 ASP A CA 1
ATOM 690 C C . ASP A 1 89 ? 6.328 8.891 -1.788 1 98.94 89 ASP A C 1
ATOM 692 O O . ASP A 1 89 ? 5.117 8.672 -1.861 1 98.94 89 ASP A O 1
ATOM 696 N N . PHE A 1 90 ? 7.129 8.281 -0.946 1 98.94 90 PHE A N 1
ATOM 697 C CA . PHE A 1 90 ? 6.703 7.383 0.123 1 98.94 90 PHE A CA 1
ATOM 698 C C . PHE A 1 90 ? 7.164 7.902 1.479 1 98.94 90 PHE A C 1
ATOM 700 O O . PHE A 1 90 ? 8.359 8.102 1.701 1 98.94 90 PHE A O 1
ATOM 707 N N . ILE A 1 91 ? 6.18 8.188 2.371 1 98.88 91 ILE A N 1
ATOM 708 C CA . ILE A 1 91 ? 6.477 8.766 3.676 1 98.88 91 ILE A CA 1
ATOM 709 C C . ILE A 1 91 ? 6.094 7.781 4.777 1 98.88 91 ILE A C 1
ATOM 711 O O . ILE A 1 91 ? 4.969 7.27 4.801 1 98.88 91 ILE A O 1
ATOM 715 N N . SER A 1 92 ? 7.039 7.477 5.668 1 98.81 92 SER A N 1
ATOM 716 C CA . SER A 1 92 ? 6.781 6.695 6.875 1 98.81 92 SER A CA 1
ATOM 717 C C . SER A 1 92 ? 6.703 7.594 8.109 1 98.81 92 SER A C 1
ATOM 719 O O . SER A 1 92 ? 7.656 8.312 8.422 1 98.81 92 SER A O 1
ATOM 721 N N . ILE A 1 93 ? 5.559 7.527 8.758 1 98.69 93 ILE A N 1
ATOM 722 C CA . ILE A 1 93 ? 5.344 8.32 9.961 1 98.69 93 ILE A CA 1
ATOM 723 C C . ILE A 1 93 ? 5.309 7.398 11.18 1 98.69 93 ILE A C 1
ATOM 725 O O . ILE A 1 93 ? 4.375 6.609 11.344 1 98.69 93 ILE A O 1
ATOM 729 N N . PRO A 1 94 ? 6.289 7.527 12.078 1 98 94 PRO A N 1
ATOM 730 C CA . PRO A 1 94 ? 6.32 6.68 13.273 1 98 94 PRO A CA 1
ATOM 731 C C . PRO A 1 94 ? 5.172 6.973 14.234 1 98 94 PRO A C 1
ATOM 733 O O . PRO A 1 94 ? 4.57 8.047 14.18 1 98 94 PRO A O 1
ATOM 736 N N . ALA A 1 95 ? 4.934 5.988 15.094 1 98 95 ALA A N 1
ATOM 737 C CA . ALA A 1 95 ? 3.945 6.207 16.156 1 98 95 ALA A CA 1
ATOM 738 C C . ALA A 1 95 ? 4.297 7.438 16.984 1 98 95 ALA A C 1
ATOM 740 O O . ALA A 1 95 ? 5.473 7.77 17.156 1 98 95 ALA A O 1
ATOM 741 N N . ASN A 1 96 ? 3.24 8.156 17.406 1 97.88 96 ASN A N 1
ATOM 742 C CA . ASN A 1 96 ? 3.336 9.305 18.312 1 97.88 96 ASN A CA 1
ATOM 743 C C . ASN A 1 96 ? 3.967 10.508 17.625 1 97.88 96 ASN A C 1
ATOM 745 O O . ASN A 1 96 ? 4.504 11.398 18.281 1 97.88 96 ASN A O 1
ATOM 749 N N . THR A 1 97 ? 3.986 10.562 16.328 1 98.12 97 THR A N 1
ATOM 750 C CA . THR A 1 97 ? 4.508 11.703 15.586 1 98.12 97 THR A CA 1
ATOM 751 C C . THR A 1 97 ? 3.367 12.586 15.078 1 98.12 97 THR A C 1
ATOM 753 O O . THR A 1 97 ? 2.488 12.117 14.359 1 98.12 97 THR A O 1
ATOM 756 N N . LEU A 1 98 ? 3.383 13.773 15.5 1 98.31 98 LEU A N 1
ATOM 757 C CA . LEU A 1 98 ? 2.406 14.727 14.992 1 98.31 98 LEU A CA 1
ATOM 758 C C . LEU A 1 98 ? 2.6 14.953 13.492 1 98.31 98 LEU A C 1
ATOM 760 O O . LEU A 1 98 ? 3.73 15.094 13.023 1 98.31 98 LEU A O 1
ATOM 764 N N . HIS A 1 99 ? 1.468 14.93 12.75 1 98.5 99 HIS A N 1
ATOM 765 C CA . HIS A 1 99 ? 1.579 15.18 11.312 1 98.5 99 HIS A CA 1
ATOM 766 C C . HIS A 1 99 ? 0.269 15.711 10.742 1 98.5 99 HIS A C 1
ATOM 768 O O . HIS A 1 99 ? -0.797 15.508 11.328 1 98.5 99 HIS A O 1
ATOM 774 N N . SER A 1 100 ? 0.349 16.422 9.68 1 98.25 100 SER A N 1
ATOM 775 C CA . SER A 1 100 ? -0.754 16.938 8.883 1 98.25 100 SER A CA 1
ATOM 776 C C . SER A 1 100 ? -0.413 16.938 7.398 1 98.25 100 SER A C 1
ATOM 778 O O . SER A 1 100 ? 0.748 16.766 7.023 1 98.25 100 SER A O 1
ATOM 780 N N . LEU A 1 101 ? -1.441 17.078 6.59 1 98.38 101 LEU A N 1
ATOM 781 C CA . LEU A 1 101 ? -1.271 17.062 5.141 1 98.38 101 LEU A CA 1
ATOM 782 C C . LEU A 1 101 ? -2.232 18.031 4.473 1 98.38 101 LEU A C 1
ATOM 784 O O . LEU A 1 101 ? -3.422 18.062 4.797 1 98.38 101 LEU A O 1
ATOM 788 N N . LYS A 1 102 ? -1.683 18.859 3.639 1 98.56 102 LYS A N 1
ATOM 789 C CA . LYS A 1 102 ? -2.484 19.766 2.824 1 98.56 102 LYS A CA 1
ATOM 790 C C . LYS A 1 102 ? -2.227 19.547 1.337 1 98.56 102 LYS A C 1
ATOM 792 O O . LYS A 1 102 ? -1.078 19.562 0.891 1 98.56 102 LYS A O 1
ATOM 797 N N . ALA A 1 103 ? -3.367 19.406 0.607 1 98.81 103 ALA A N 1
ATOM 798 C CA . ALA A 1 103 ? -3.252 19.219 -0.838 1 98.81 103 ALA A CA 1
ATOM 799 C C . ALA A 1 103 ? -2.973 20.562 -1.529 1 98.81 103 ALA A C 1
ATOM 801 O O . ALA A 1 103 ? -3.754 21.5 -1.406 1 98.81 103 ALA A O 1
ATOM 802 N N . ILE A 1 104 ? -1.854 20.562 -2.223 1 98.81 104 ILE A N 1
ATOM 803 C CA . ILE A 1 104 ? -1.535 21.734 -3.029 1 98.81 104 ILE A CA 1
ATOM 804 C C . ILE A 1 104 ? -2.266 21.656 -4.367 1 98.81 104 ILE A C 1
ATOM 806 O O . ILE A 1 104 ? -2.787 22.656 -4.859 1 98.81 104 ILE A O 1
ATOM 810 N N . THR A 1 105 ? -2.248 20.531 -4.984 1 98.88 105 THR A N 1
ATOM 811 C CA . THR A 1 105 ? -3.076 20.141 -6.121 1 98.88 105 THR A CA 1
ATOM 812 C C . THR A 1 105 ? -4.012 19 -5.742 1 98.88 105 THR A C 1
ATOM 814 O O . THR A 1 105 ? -3.969 18.5 -4.617 1 98.88 105 THR A O 1
ATOM 817 N N . ASP A 1 106 ? -4.895 18.609 -6.664 1 98.88 106 ASP A N 1
ATOM 818 C CA . ASP A 1 106 ? -5.605 17.359 -6.41 1 98.88 106 ASP A CA 1
ATOM 819 C C . ASP A 1 106 ? -4.633 16.203 -6.199 1 98.88 106 ASP A C 1
ATOM 821 O O . ASP A 1 106 ? -3.695 16.031 -6.98 1 98.88 106 ASP A O 1
ATOM 825 N N . ILE A 1 107 ? -4.922 15.469 -5.082 1 98.81 107 ILE A N 1
ATOM 826 C CA . ILE A 1 107 ? -3.969 14.398 -4.805 1 98.81 107 ILE A CA 1
ATOM 827 C C . ILE A 1 107 ? -4.707 13.062 -4.699 1 98.81 107 ILE A C 1
ATOM 829 O O . ILE A 1 107 ? -5.914 13.031 -4.441 1 98.81 107 ILE A O 1
ATOM 833 N N . GLU A 1 108 ? -3.975 12 -5.008 1 98.81 108 GLU A N 1
ATOM 834 C CA . GLU A 1 108 ? -4.336 10.617 -4.727 1 98.81 108 GLU A CA 1
ATOM 835 C C . GLU A 1 108 ? -3.229 9.898 -3.955 1 98.81 108 GLU A C 1
ATOM 837 O O . GLU A 1 108 ? -2.07 9.906 -4.379 1 98.81 108 GLU A O 1
ATOM 842 N N . ILE A 1 109 ? -3.629 9.352 -2.805 1 98.81 109 ILE A N 1
ATOM 843 C CA . ILE A 1 109 ? -2.646 8.742 -1.915 1 98.81 109 ILE A CA 1
ATOM 844 C C . ILE A 1 109 ? -3.135 7.371 -1.467 1 98.81 109 ILE A C 1
ATOM 846 O O . ILE A 1 109 ? -4.328 7.172 -1.236 1 98.81 109 ILE A O 1
ATOM 850 N N . ILE A 1 110 ? -2.18 6.461 -1.434 1 98.94 110 ILE A N 1
ATOM 851 C CA . ILE A 1 110 ? -2.439 5.223 -0.709 1 98.94 110 ILE A CA 1
ATOM 852 C C . ILE A 1 110 ? -1.94 5.352 0.729 1 98.94 110 ILE A C 1
ATOM 854 O O . ILE A 1 110 ? -0.777 5.688 0.96 1 98.94 110 ILE A O 1
ATOM 858 N N . THR A 1 111 ? -2.84 5.172 1.643 1 98.81 111 THR A N 1
ATOM 859 C CA . THR A 1 111 ? -2.475 5.203 3.055 1 98.81 111 THR A CA 1
ATOM 860 C C . THR A 1 111 ? -2.531 3.801 3.658 1 98.81 111 THR A C 1
ATOM 862 O O . THR A 1 111 ? -3.471 3.045 3.398 1 98.81 111 THR A O 1
ATOM 865 N N . ILE A 1 112 ? -1.485 3.471 4.395 1 98.94 112 ILE A N 1
ATOM 866 C CA . ILE A 1 112 ? -1.376 2.193 5.09 1 98.94 112 ILE A CA 1
ATOM 867 C C . ILE A 1 112 ? -1.131 2.432 6.578 1 98.94 112 ILE A C 1
ATOM 869 O O . ILE A 1 112 ? -0.164 3.098 6.953 1 98.94 112 ILE A O 1
ATOM 873 N N . GLY A 1 113 ? -2.074 1.978 7.363 1 98.81 113 GLY A N 1
ATOM 874 C CA . GLY A 1 113 ? -1.871 1.966 8.805 1 98.81 113 GLY A CA 1
ATOM 875 C C . GLY A 1 113 ? -1.577 0.583 9.352 1 98.81 113 GLY A C 1
ATOM 876 O O . GLY A 1 113 ? -2.176 -0.404 8.922 1 98.81 113 GLY A O 1
ATOM 877 N N . CYS A 1 114 ? -0.654 0.529 10.25 1 98.88 114 CYS A N 1
ATOM 878 C CA . CYS A 1 114 ? -0.294 -0.746 10.867 1 98.88 114 CYS A CA 1
ATOM 879 C C . CYS A 1 114 ? 0.091 -0.56 12.328 1 98.88 114 CYS A C 1
ATOM 881 O O . CYS A 1 114 ? 0.955 0.259 12.648 1 98.88 114 CYS A O 1
ATOM 883 N N . ALA A 1 115 ? -0.56 -1.35 13.18 1 98.56 115 ALA A N 1
ATOM 884 C CA . ALA A 1 115 ? -0.286 -1.251 14.609 1 98.56 115 ALA A CA 1
ATOM 885 C C . ALA A 1 115 ? 1.132 -1.715 14.93 1 98.56 115 ALA A C 1
ATOM 887 O O . ALA A 1 115 ? 1.64 -2.652 14.312 1 98.56 115 ALA A O 1
ATOM 888 N N . ILE A 1 116 ? 1.699 -1.028 15.891 1 96.38 116 ILE A N 1
ATOM 889 C CA . ILE A 1 116 ? 3.041 -1.405 16.312 1 96.38 116 ILE A CA 1
ATOM 890 C C . ILE A 1 116 ? 2.961 -2.551 17.328 1 96.38 116 ILE A C 1
ATOM 892 O O . ILE A 1 116 ? 1.912 -2.773 17.938 1 96.38 116 ILE A O 1
ATOM 896 N N . HIS A 1 117 ? 4.086 -3.393 17.453 1 81.56 117 HIS A N 1
ATOM 897 C CA . HIS A 1 117 ? 4.184 -4.469 18.438 1 81.56 117 HIS A CA 1
ATOM 898 C C . HIS A 1 117 ? 4.191 -3.922 19.859 1 81.56 117 HIS A C 1
ATOM 900 O O . HIS A 1 117 ? 4.645 -2.801 20.094 1 81.56 117 HIS A O 1
ATOM 906 N N . MET B 1 1 ? 28.125 13.836 6.891 1 35.72 1 MET B N 1
ATOM 907 C CA . MET B 1 1 ? 26.797 14.375 6.602 1 35.72 1 MET B CA 1
ATOM 908 C C . MET B 1 1 ? 25.781 13.93 7.652 1 35.72 1 MET B C 1
ATOM 910 O O . MET B 1 1 ? 25.609 12.727 7.871 1 35.72 1 MET B O 1
ATOM 914 N N . GLU B 1 2 ? 25.531 14.68 8.594 1 39.16 2 GLU B N 1
ATOM 915 C CA . GLU B 1 2 ? 24.75 14.312 9.781 1 39.16 2 GLU B CA 1
ATOM 916 C C . GLU B 1 2 ? 23.406 13.727 9.391 1 39.16 2 GLU B C 1
ATOM 918 O O . GLU B 1 2 ? 22.672 14.32 8.602 1 39.16 2 GLU B O 1
ATOM 923 N N . GLN B 1 3 ? 23.234 12.508 9.359 1 45.19 3 GLN B N 1
ATOM 924 C CA . GLN B 1 3 ? 21.969 11.883 9.023 1 45.19 3 GLN B CA 1
ATOM 925 C C . GLN B 1 3 ? 20.812 12.516 9.812 1 45.19 3 GLN B C 1
ATOM 927 O O . GLN B 1 3 ? 20.812 12.469 11.047 1 45.19 3 GLN B O 1
ATOM 932 N N . LYS B 1 4 ? 20.484 13.75 9.438 1 56.5 4 LYS B N 1
ATOM 933 C CA . LYS B 1 4 ? 19.422 14.453 10.148 1 56.5 4 LYS B CA 1
ATOM 934 C C . LYS B 1 4 ? 18.266 13.508 10.484 1 56.5 4 LYS B C 1
ATOM 936 O O . LYS B 1 4 ? 17.828 12.727 9.641 1 56.5 4 LYS B O 1
ATOM 941 N N . ASP B 1 5 ? 18.156 13.297 11.828 1 74.5 5 ASP B N 1
ATOM 942 C CA . ASP B 1 5 ? 17.109 12.43 12.375 1 74.5 5 ASP B CA 1
ATOM 943 C C . ASP B 1 5 ? 15.727 13.023 12.133 1 74.5 5 ASP B C 1
ATOM 945 O O . ASP B 1 5 ? 15.312 13.961 12.812 1 74.5 5 ASP B O 1
ATOM 949 N N . HIS B 1 6 ? 15.188 12.766 11.086 1 85 6 HIS B N 1
ATOM 950 C CA . HIS B 1 6 ? 13.844 13.234 10.75 1 85 6 HIS B CA 1
ATOM 951 C C . HIS B 1 6 ? 12.789 12.516 11.578 1 85 6 HIS B C 1
ATOM 953 O O . HIS B 1 6 ? 12.992 11.367 11.984 1 85 6 HIS B O 1
ATOM 959 N N . ALA B 1 7 ? 11.766 13.203 11.867 1 91.06 7 ALA B N 1
ATOM 960 C CA . ALA B 1 7 ? 10.625 12.602 12.555 1 91.06 7 ALA B CA 1
ATOM 961 C C . ALA B 1 7 ? 9.906 11.609 11.641 1 91.06 7 ALA B C 1
ATOM 963 O O . ALA B 1 7 ? 8.961 10.945 12.07 1 91.06 7 ALA B O 1
ATOM 964 N N . TYR B 1 8 ? 10.391 11.555 10.422 1 95.38 8 TYR B N 1
ATOM 965 C CA . TYR B 1 8 ? 9.805 10.734 9.367 1 95.38 8 TYR B CA 1
ATOM 966 C C . TYR B 1 8 ? 10.883 10.109 8.492 1 95.38 8 TYR B C 1
ATOM 968 O O . TYR B 1 8 ? 12.07 10.43 8.633 1 95.38 8 TYR B O 1
ATOM 976 N N . HIS B 1 9 ? 10.523 9.156 7.73 1 97.25 9 HIS B N 1
ATOM 977 C CA . HIS B 1 9 ? 11.359 8.664 6.645 1 97.25 9 HIS B CA 1
ATOM 978 C C . HIS B 1 9 ? 10.695 8.891 5.289 1 97.25 9 HIS B C 1
ATOM 980 O O . HIS B 1 9 ? 9.508 8.617 5.125 1 97.25 9 HIS B O 1
ATOM 986 N N . LYS B 1 10 ? 11.438 9.484 4.445 1 98.06 10 LYS B N 1
ATOM 987 C CA . LYS B 1 10 ? 10.938 9.797 3.111 1 98.06 10 LYS B CA 1
ATOM 988 C C . LYS B 1 10 ? 11.789 9.141 2.029 1 98.06 10 LYS B C 1
ATOM 990 O O . LYS B 1 10 ? 13.016 9.188 2.086 1 98.06 10 LYS B O 1
ATOM 995 N N . LYS B 1 11 ? 11.109 8.508 1.051 1 98.56 11 LYS B N 1
ATOM 996 C CA . LYS B 1 11 ? 11.727 7.961 -0.156 1 98.56 11 LYS B CA 1
ATOM 997 C C . LYS B 1 11 ? 10.977 8.414 -1.406 1 98.56 11 LYS B C 1
ATOM 999 O O . LYS B 1 11 ? 9.859 8.938 -1.315 1 98.56 11 LYS B O 1
ATOM 1004 N N . ASN B 1 12 ? 11.641 8.273 -2.486 1 98.69 12 ASN B N 1
ATOM 1005 C CA . ASN B 1 12 ? 11.008 8.438 -3.795 1 98.69 12 ASN B CA 1
ATOM 1006 C C . ASN B 1 12 ? 11.219 7.203 -4.672 1 98.69 12 ASN B C 1
ATOM 1008 O O . ASN B 1 12 ? 12.344 6.754 -4.863 1 98.69 12 ASN B O 1
ATOM 1012 N N . ILE B 1 13 ? 10.141 6.703 -5.195 1 98.44 13 ILE B N 1
ATOM 1013 C CA . ILE B 1 13 ? 10.172 5.434 -5.918 1 98.44 13 ILE B CA 1
ATOM 1014 C C . ILE B 1 13 ? 11.188 5.512 -7.055 1 98.44 13 ILE B C 1
ATOM 1016 O O . ILE B 1 13 ? 11.883 4.535 -7.34 1 98.44 13 ILE B O 1
ATOM 1020 N N . LYS B 1 14 ? 11.32 6.605 -7.711 1 96.88 14 LYS B N 1
ATOM 1021 C CA . LYS B 1 14 ? 12.18 6.754 -8.875 1 96.88 14 LYS B CA 1
ATOM 1022 C C . LYS B 1 14 ? 13.656 6.707 -8.484 1 96.88 14 LYS B C 1
ATOM 1024 O O . LYS B 1 14 ? 14.523 6.477 -9.328 1 96.88 14 LYS B O 1
ATOM 1029 N N . LYS B 1 15 ? 13.891 6.977 -7.23 1 98 15 LYS B N 1
ATOM 1030 C CA . LYS B 1 15 ? 15.273 7.043 -6.77 1 98 15 LYS B CA 1
ATOM 1031 C C . LYS B 1 15 ? 15.688 5.742 -6.09 1 98 15 LYS B C 1
ATOM 1033 O O . LYS B 1 15 ? 16.844 5.586 -5.691 1 98 15 LYS B O 1
ATOM 1038 N N . LEU B 1 16 ? 14.789 4.832 -5.93 1 98.5 16 LEU B N 1
ATOM 1039 C CA . LEU B 1 16 ? 15.078 3.555 -5.289 1 98.5 16 LEU B CA 1
ATOM 1040 C C . LEU B 1 16 ? 15.75 2.598 -6.27 1 98.5 16 LEU B C 1
ATOM 1042 O O . LEU B 1 16 ? 15.445 2.605 -7.461 1 98.5 16 LEU B O 1
ATOM 1046 N N . PRO B 1 17 ? 16.656 1.851 -5.754 1 98.06 17 PRO B N 1
ATOM 1047 C CA . PRO B 1 17 ? 17.25 0.85 -6.645 1 98.06 17 PRO B CA 1
ATOM 1048 C C . PRO B 1 17 ? 16.234 -0.161 -7.156 1 98.06 17 PRO B C 1
ATOM 1050 O O . PRO B 1 17 ? 15.289 -0.511 -6.434 1 98.06 17 PRO B O 1
ATOM 1053 N N . ILE B 1 18 ? 16.453 -0.535 -8.383 1 98 18 ILE B N 1
ATOM 1054 C CA . ILE B 1 18 ? 15.672 -1.629 -8.953 1 98 18 ILE B CA 1
ATOM 1055 C C . ILE B 1 18 ? 16.344 -2.963 -8.625 1 98 18 ILE B C 1
ATOM 1057 O O . ILE B 1 18 ? 17.531 -3.148 -8.891 1 98 18 ILE B O 1
ATOM 1061 N N . ILE B 1 19 ? 15.609 -3.854 -8.023 1 97.12 19 ILE B N 1
ATOM 1062 C CA . ILE B 1 19 ? 16.125 -5.195 -7.789 1 97.12 19 ILE B CA 1
ATOM 1063 C C . ILE B 1 19 ? 15.227 -6.227 -8.477 1 97.12 19 ILE B C 1
ATOM 1065 O O . ILE B 1 19 ? 14.133 -5.895 -8.93 1 97.12 19 ILE B O 1
ATOM 1069 N N . ILE B 1 20 ? 15.734 -7.398 -8.641 1 94.88 20 ILE B N 1
ATOM 1070 C CA . ILE B 1 20 ? 14.945 -8.484 -9.203 1 94.88 20 ILE B CA 1
ATOM 1071 C C . ILE B 1 20 ? 14.086 -9.125 -8.109 1 94.88 20 ILE B C 1
ATOM 1073 O O . ILE B 1 20 ? 14.523 -9.242 -6.961 1 94.88 20 ILE B O 1
ATOM 1077 N N . THR B 1 21 ? 12.945 -9.539 -8.523 1 94.12 21 THR B N 1
ATOM 1078 C CA . THR B 1 21 ? 12.078 -10.188 -7.551 1 94.12 21 THR B CA 1
ATOM 1079 C C . THR B 1 21 ? 12.703 -11.492 -7.055 1 94.12 21 THR B C 1
ATOM 1081 O O . THR B 1 21 ? 13.664 -11.984 -7.637 1 94.12 21 THR B O 1
ATOM 1084 N N . THR B 1 22 ? 12.133 -12.023 -5.969 1 87.69 22 THR B N 1
ATOM 1085 C CA . THR B 1 22 ? 12.602 -13.289 -5.414 1 87.69 22 THR B CA 1
ATOM 1086 C C . THR B 1 22 ? 12.375 -14.43 -6.398 1 87.69 22 THR B C 1
ATOM 1088 O O . THR B 1 22 ? 12.953 -15.508 -6.25 1 87.69 22 THR B O 1
ATOM 1091 N N . HIS B 1 23 ? 11.617 -14.188 -7.355 1 89.12 23 HIS B N 1
ATOM 1092 C CA . HIS B 1 23 ? 11.32 -15.211 -8.352 1 89.12 23 HIS B CA 1
ATOM 1093 C C . HIS B 1 23 ? 12.258 -15.094 -9.555 1 89.12 23 HIS B C 1
ATOM 1095 O O . HIS B 1 23 ? 12.055 -15.766 -10.57 1 89.12 23 HIS B O 1
ATOM 1101 N N . GLY B 1 24 ? 13.195 -14.141 -9.547 1 89.38 24 GLY B N 1
ATOM 1102 C CA . GLY B 1 24 ? 14.258 -14.047 -10.539 1 89.38 24 GLY B CA 1
ATOM 1103 C C . GLY B 1 24 ? 13.844 -13.273 -11.773 1 89.38 24 GLY B C 1
ATOM 1104 O O . GLY B 1 24 ? 14.508 -13.359 -12.812 1 89.38 24 GLY B O 1
ATOM 1105 N N . ILE B 1 25 ? 12.711 -12.617 -11.688 1 91.5 25 ILE B N 1
ATOM 1106 C CA . ILE B 1 25 ? 12.211 -11.883 -12.844 1 91.5 25 ILE B CA 1
ATOM 1107 C C . ILE B 1 25 ? 11.594 -10.562 -12.391 1 91.5 25 ILE B C 1
ATOM 1109 O O . ILE B 1 25 ? 11.258 -10.398 -11.211 1 91.5 25 ILE B O 1
ATOM 1113 N N . GLY B 1 26 ? 11.461 -9.617 -13.383 1 96.19 26 GLY B N 1
ATOM 1114 C CA . GLY B 1 26 ? 10.766 -8.375 -13.094 1 96.19 26 GLY B CA 1
ATOM 1115 C C . GLY B 1 26 ? 11.625 -7.363 -12.359 1 96.19 26 GLY B C 1
ATOM 1116 O O . GLY B 1 26 ? 12.789 -7.633 -12.062 1 96.19 26 GLY B O 1
ATOM 1117 N N . GLU B 1 27 ? 11.031 -6.188 -12.188 1 97.9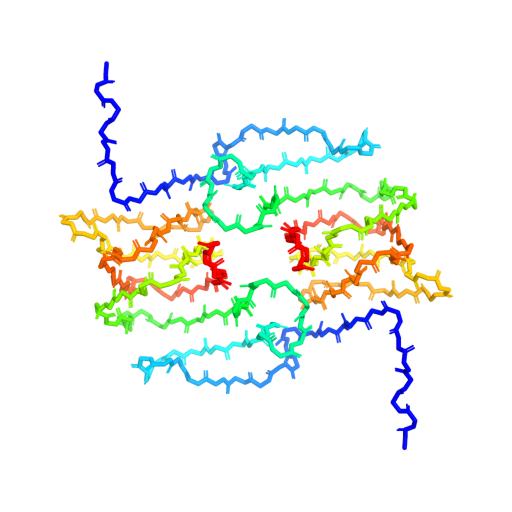4 27 GLU B N 1
ATOM 1118 C CA . GLU B 1 27 ? 11.648 -5.086 -11.453 1 97.94 27 GLU B CA 1
ATOM 1119 C C . GLU B 1 27 ? 10.906 -4.809 -10.148 1 97.94 27 GLU B C 1
ATOM 1121 O O . GLU B 1 27 ? 9.672 -4.762 -10.133 1 97.94 27 GLU B O 1
ATOM 1126 N N . LYS B 1 28 ? 11.703 -4.715 -9.109 1 98.44 28 LYS B N 1
ATOM 1127 C CA . LYS B 1 28 ? 11.102 -4.422 -7.812 1 98.44 28 LYS B CA 1
ATOM 1128 C C . LYS B 1 28 ? 11.781 -3.232 -7.145 1 98.44 28 LYS B C 1
ATOM 1130 O O . LYS B 1 28 ? 13.008 -3.156 -7.105 1 98.44 28 LYS B O 1
ATOM 1135 N N . ARG B 1 29 ? 11.016 -2.254 -6.711 1 98.81 29 ARG B N 1
ATOM 1136 C CA . ARG B 1 29 ? 11.461 -1.146 -5.871 1 98.81 29 ARG B CA 1
ATOM 1137 C C . ARG B 1 29 ? 10.867 -1.248 -4.469 1 98.81 29 ARG B C 1
ATOM 1139 O O . ARG B 1 29 ? 9.648 -1.171 -4.297 1 98.81 29 ARG B O 1
ATOM 1146 N N . VAL B 1 30 ? 11.727 -1.433 -3.463 1 98.81 30 VAL B N 1
ATOM 1147 C CA . VAL B 1 30 ? 11.289 -1.678 -2.096 1 98.81 30 VAL B CA 1
ATOM 1148 C C . VAL B 1 30 ? 11.086 -0.349 -1.37 1 98.81 30 VAL B C 1
ATOM 1150 O O . VAL B 1 30 ? 12.031 0.42 -1.197 1 98.81 30 VAL B O 1
ATOM 1153 N N . LEU B 1 31 ? 9.859 -0.164 -0.97 1 98.88 31 LEU B N 1
ATOM 115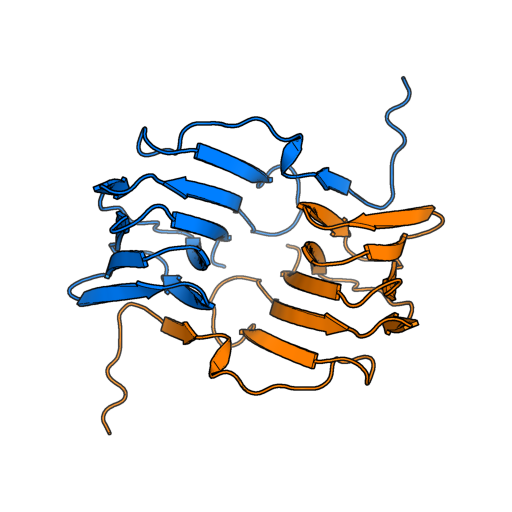4 C CA . LEU B 1 31 ? 9.516 1.062 -0.262 1 98.88 31 LEU B CA 1
ATOM 1155 C C . LEU B 1 31 ? 9.789 0.925 1.231 1 98.88 31 LEU B C 1
ATOM 1157 O O . LEU B 1 31 ? 10.219 1.883 1.879 1 98.88 31 LEU B O 1
ATOM 1161 N N . LEU B 1 32 ? 9.516 -0.214 1.759 1 98.81 32 LEU B N 1
ATOM 1162 C CA . LEU B 1 32 ? 9.648 -0.513 3.18 1 98.81 32 LEU B CA 1
ATOM 1163 C C . LEU B 1 32 ? 10.039 -1.973 3.395 1 98.81 32 LEU B C 1
ATOM 1165 O O . LEU B 1 32 ? 9.477 -2.867 2.756 1 98.81 32 LEU B O 1
ATOM 1169 N N . ASN B 1 33 ? 10.984 -2.201 4.172 1 98.31 33 ASN B N 1
ATOM 1170 C CA . ASN B 1 33 ? 11.266 -3.557 4.633 1 98.31 33 ASN B CA 1
ATOM 1171 C C . ASN B 1 33 ? 11.148 -3.67 6.148 1 98.31 33 ASN B C 1
ATOM 1173 O O . ASN B 1 33 ? 10.969 -2.664 6.84 1 98.31 33 ASN B O 1
ATOM 1177 N N . SER B 1 34 ? 11.281 -4.84 6.633 1 97.88 34 SER B N 1
ATOM 1178 C CA . SER B 1 34 ? 10.953 -5.125 8.023 1 97.88 34 SER B CA 1
ATOM 1179 C C . SER B 1 34 ? 11.938 -4.438 8.977 1 97.88 34 SER B C 1
ATOM 1181 O O . SER B 1 34 ? 11.609 -4.188 10.133 1 97.88 34 SER B O 1
ATOM 1183 N N . GLN B 1 35 ? 13.062 -4.066 8.539 1 97.81 35 GLN B N 1
ATOM 1184 C CA . GLN B 1 35 ? 14.078 -3.455 9.398 1 97.81 35 GLN B CA 1
ATOM 1185 C C . GLN B 1 35 ? 13.828 -1.957 9.555 1 97.81 35 GLN B C 1
ATOM 1187 O O . GLN B 1 35 ? 14.453 -1.306 10.398 1 97.81 35 GLN B O 1
ATOM 1192 N N . GLU B 1 36 ? 12.891 -1.46 8.82 1 98 36 GLU B N 1
ATOM 1193 C CA . GLU B 1 36 ? 12.664 -0.018 8.781 1 98 36 GLU B CA 1
ATOM 1194 C C . GLU B 1 36 ? 11.383 0.36 9.516 1 98 36 GLU B C 1
ATOM 1196 O O . GLU B 1 36 ? 10.898 1.488 9.391 1 98 36 GLU B O 1
ATOM 1201 N N . THR B 1 37 ? 10.797 -0.56 10.164 1 98 37 THR B N 1
ATOM 1202 C CA . THR B 1 37 ? 9.508 -0.308 10.805 1 98 37 THR 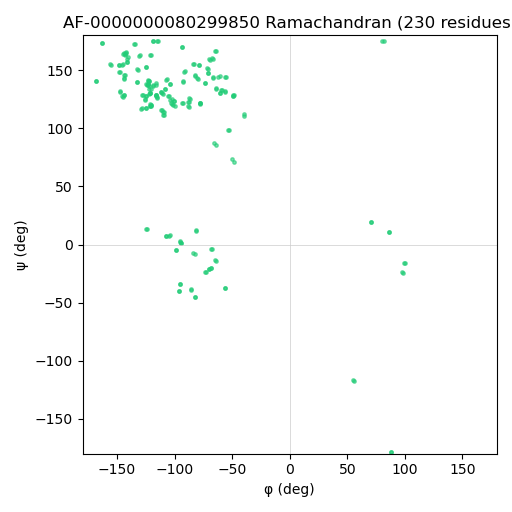B CA 1
ATOM 1203 C C . THR B 1 37 ? 9.391 -1.099 12.109 1 98 37 THR B C 1
ATOM 1205 O O . THR B 1 37 ? 10.008 -2.152 12.258 1 98 37 THR B O 1
ATOM 1208 N N . SER B 1 38 ? 8.578 -0.6 12.984 1 97.44 38 SER B N 1
ATOM 1209 C CA . SER B 1 38 ? 8.281 -1.281 14.242 1 97.44 38 SER B CA 1
ATOM 1210 C C . SER B 1 38 ? 7.012 -2.117 14.141 1 97.44 38 SER B C 1
ATOM 1212 O O . SER B 1 38 ? 6.574 -2.715 15.125 1 97.44 38 SER B O 1
ATOM 1214 N N . THR B 1 39 ? 6.43 -2.148 12.984 1 98.5 39 THR B N 1
ATOM 1215 C CA . THR B 1 39 ? 5.215 -2.916 12.727 1 98.5 39 THR B CA 1
ATOM 1216 C C . THR B 1 39 ? 5.555 -4.297 12.172 1 98.5 39 THR B C 1
ATOM 1218 O O . THR B 1 39 ? 6.703 -4.555 11.797 1 98.5 39 THR B O 1
ATOM 1221 N N . PRO B 1 40 ? 4.594 -5.195 12.062 1 98.62 40 PRO B N 1
ATOM 1222 C CA . PRO B 1 40 ? 4.848 -6.516 11.477 1 98.62 40 PRO B CA 1
ATOM 1223 C C . PRO B 1 40 ? 4.832 -6.5 9.953 1 98.62 40 PRO B C 1
ATOM 1225 O O . PRO B 1 40 ? 4.727 -7.555 9.32 1 98.62 40 PRO B O 1
ATOM 1228 N N . LEU B 1 41 ? 4.836 -5.312 9.359 1 98.81 41 LEU B N 1
ATOM 1229 C CA . LEU B 1 41 ? 5.027 -5.258 7.91 1 98.81 41 LEU B CA 1
ATOM 1230 C C . LEU B 1 41 ? 6.367 -5.863 7.516 1 98.81 41 LEU B C 1
ATOM 1232 O O . LEU B 1 41 ? 7.402 -5.52 8.094 1 98.81 41 LEU B O 1
ATOM 1236 N N . THR B 1 42 ? 6.301 -6.754 6.547 1 98.69 42 THR B N 1
ATOM 1237 C CA . THR B 1 42 ? 7.531 -7.402 6.105 1 98.69 42 THR B CA 1
ATOM 1238 C C . THR B 1 42 ? 8.117 -6.684 4.895 1 98.69 42 THR B C 1
ATOM 1240 O O . THR B 1 42 ? 9.336 -6.676 4.703 1 98.69 42 THR B O 1
ATOM 1243 N N . GLN B 1 43 ? 7.23 -6.16 4.051 1 98.75 43 GLN B N 1
ATOM 1244 C CA . GLN B 1 43 ? 7.699 -5.402 2.895 1 98.75 43 GLN B CA 1
ATOM 1245 C C . GLN B 1 43 ? 6.551 -4.652 2.229 1 98.75 43 GLN B C 1
ATOM 1247 O O . GLN B 1 43 ? 5.418 -5.137 2.203 1 98.75 43 GLN B O 1
ATOM 1252 N N . ILE B 1 44 ? 6.727 -3.52 1.794 1 98.94 44 ILE B N 1
ATOM 1253 C CA . ILE B 1 44 ? 5.949 -2.807 0.788 1 98.94 44 ILE B CA 1
ATOM 1254 C C . ILE B 1 44 ? 6.82 -2.523 -0.434 1 98.94 44 ILE B C 1
ATOM 1256 O O . ILE B 1 44 ? 7.918 -1.979 -0.308 1 98.94 44 ILE B O 1
ATOM 1260 N N . ALA B 1 45 ? 6.348 -2.877 -1.582 1 98.88 45 ALA B N 1
ATOM 1261 C CA . ALA B 1 45 ? 7.172 -2.699 -2.775 1 98.88 45 ALA B CA 1
ATOM 1262 C C . ALA B 1 45 ? 6.312 -2.408 -4 1 98.88 45 ALA B C 1
ATOM 1264 O O . ALA B 1 45 ? 5.117 -2.717 -4.012 1 98.88 45 ALA B O 1
ATOM 1265 N N . VAL B 1 46 ? 6.895 -1.759 -4.93 1 98.88 46 VAL B N 1
ATOM 1266 C CA . VAL B 1 46 ? 6.34 -1.652 -6.277 1 98.88 46 VAL B CA 1
ATOM 1267 C C . VAL B 1 46 ? 7.051 -2.631 -7.207 1 98.88 46 VAL B C 1
ATOM 1269 O O . VAL B 1 46 ? 8.273 -2.6 -7.336 1 98.88 46 VAL B O 1
ATOM 1272 N N . THR B 1 47 ? 6.285 -3.475 -7.828 1 98.62 47 THR B N 1
ATOM 1273 C CA . THR B 1 47 ? 6.824 -4.5 -8.719 1 98.62 47 THR B CA 1
ATOM 1274 C C . THR B 1 47 ? 6.293 -4.324 -10.133 1 98.62 47 THR B C 1
ATOM 1276 O O . THR B 1 47 ? 5.105 -4.055 -10.328 1 98.62 47 THR B O 1
ATOM 1279 N N . ARG B 1 48 ? 7.137 -4.457 -11.055 1 98.69 48 ARG B N 1
ATOM 1280 C CA . ARG B 1 48 ? 6.777 -4.434 -12.469 1 98.69 48 ARG B CA 1
ATOM 1281 C C . ARG B 1 48 ? 7.195 -5.73 -13.156 1 98.69 48 ARG B C 1
ATOM 1283 O O . ARG B 1 48 ? 8.336 -6.18 -13.016 1 98.69 48 ARG B O 1
ATOM 1290 N N . LEU B 1 49 ? 6.309 -6.293 -13.852 1 98.69 49 LEU B N 1
ATOM 1291 C CA . LEU B 1 49 ? 6.574 -7.461 -14.688 1 98.69 49 LEU B CA 1
ATOM 1292 C C . LEU B 1 49 ? 6.223 -7.188 -16.141 1 98.69 49 LEU B C 1
ATOM 1294 O O . LEU B 1 49 ? 5.219 -6.531 -16.422 1 98.69 49 LEU B O 1
ATOM 1298 N N . LYS B 1 50 ? 7.031 -7.672 -17 1 98.38 50 LYS B N 1
ATOM 1299 C CA . LYS B 1 50 ? 6.695 -7.641 -18.422 1 98.38 50 LYS B CA 1
ATOM 1300 C C . LYS B 1 50 ? 5.707 -8.742 -18.781 1 98.38 50 LYS B C 1
ATOM 1302 O O . LYS B 1 50 ? 5.637 -9.766 -18.094 1 98.38 50 LYS B O 1
ATOM 1307 N N . ALA B 1 51 ? 4.988 -8.438 -19.859 1 98.69 51 ALA B N 1
ATOM 1308 C CA . ALA B 1 51 ? 4.066 -9.461 -20.359 1 98.69 51 ALA B CA 1
ATOM 1309 C C . ALA B 1 51 ? 4.766 -10.812 -20.484 1 98.69 51 ALA B C 1
ATOM 1311 O O . ALA B 1 51 ? 5.859 -10.898 -21.047 1 98.69 51 ALA B O 1
ATOM 1312 N N . GLY B 1 52 ? 4.129 -11.789 -19.891 1 98.12 52 GLY B N 1
ATOM 1313 C CA . GLY B 1 52 ? 4.668 -13.133 -19.984 1 98.12 52 GLY B CA 1
ATOM 1314 C C . GLY B 1 52 ? 5.48 -13.539 -18.766 1 98.12 52 GLY B C 1
ATOM 1315 O O . GLY B 1 52 ? 5.668 -14.727 -18.5 1 98.12 52 GLY B O 1
ATOM 1316 N N . GLU B 1 53 ? 6.039 -12.594 -18.031 1 98.19 53 GLU B N 1
ATOM 1317 C CA . GLU B 1 53 ? 6.777 -12.898 -16.812 1 98.19 53 GLU B CA 1
ATOM 1318 C C . GLU B 1 53 ? 5.836 -13.352 -15.695 1 98.19 53 GLU B C 1
ATOM 1320 O O . GLU B 1 53 ? 4.652 -13.016 -15.703 1 98.19 53 GLU B O 1
ATOM 1325 N N . ALA B 1 54 ? 6.434 -14.227 -14.789 1 97.5 54 ALA B N 1
ATOM 1326 C CA . ALA B 1 54 ? 5.562 -14.828 -13.781 1 97.5 54 ALA B CA 1
ATOM 1327 C C . ALA B 1 54 ? 6.293 -14.984 -12.453 1 97.5 54 ALA B C 1
ATOM 1329 O O . ALA B 1 54 ? 7.508 -15.188 -12.422 1 97.5 54 ALA B O 1
ATOM 1330 N N . ALA B 1 55 ? 5.5 -14.75 -11.375 1 97.06 55 ALA B N 1
ATOM 1331 C CA . ALA B 1 55 ? 5.914 -15.258 -10.07 1 97.06 55 ALA B CA 1
ATOM 1332 C C . ALA B 1 55 ? 5.422 -16.688 -9.859 1 97.06 55 ALA B C 1
ATOM 1334 O O . ALA B 1 55 ? 4.215 -16.953 -9.867 1 97.06 55 ALA B O 1
ATOM 1335 N N . GLU B 1 56 ? 6.301 -17.547 -9.609 1 96.75 56 GLU B N 1
ATOM 1336 C CA . GLU B 1 56 ? 5.973 -18.969 -9.5 1 96.75 56 GLU B CA 1
ATOM 1337 C C . GLU B 1 56 ? 5.156 -19.25 -8.242 1 96.75 56 GLU B C 1
ATOM 1339 O O . GLU B 1 56 ? 5.16 -18.453 -7.297 1 96.75 56 GLU B O 1
ATOM 1344 N N . GLU B 1 57 ? 4.48 -20.375 -8.297 1 97.38 57 GLU B N 1
ATOM 1345 C CA . GLU B 1 57 ? 3.617 -20.781 -7.191 1 97.38 57 GLU B CA 1
ATOM 1346 C C . GLU B 1 57 ? 4.41 -20.906 -5.895 1 97.38 57 GLU B C 1
ATOM 1348 O O . GLU B 1 57 ? 5.488 -21.5 -5.879 1 97.38 57 GLU B O 1
ATOM 1353 N N . HIS B 1 58 ? 3.928 -20.359 -4.801 1 97.69 58 HIS B N 1
ATOM 1354 C CA . HIS B 1 58 ? 4.516 -20.406 -3.467 1 97.69 58 HIS B CA 1
ATOM 1355 C C . HIS B 1 58 ? 3.492 -20.031 -2.398 1 97.69 58 HIS B C 1
ATOM 1357 O O . HIS B 1 58 ? 2.338 -19.734 -2.717 1 97.69 58 HIS B O 1
ATOM 1363 N N . LEU B 1 59 ? 3.859 -20.172 -1.175 1 97.56 59 LEU B N 1
ATOM 1364 C CA . LEU B 1 59 ? 3.02 -19.719 -0.067 1 97.56 59 LEU B CA 1
ATOM 1365 C C . LEU B 1 59 ? 3.867 -19.141 1.062 1 97.56 59 LEU B C 1
ATOM 1367 O O . LEU B 1 59 ? 5.094 -19.281 1.055 1 97.56 59 LEU B O 1
ATOM 1371 N N . HIS B 1 60 ? 3.221 -18.438 1.908 1 97.69 60 HIS B N 1
ATOM 1372 C CA . HIS B 1 60 ? 3.83 -17.906 3.125 1 97.69 60 HIS B CA 1
ATOM 1373 C C . HIS B 1 60 ? 3.107 -18.422 4.367 1 97.69 60 HIS B C 1
ATOM 1375 O O . HIS B 1 60 ? 1.929 -18.109 4.57 1 97.69 60 HIS B O 1
ATOM 1381 N N . PRO B 1 61 ? 3.771 -19.125 5.219 1 97.81 61 PRO B N 1
ATOM 1382 C CA . PRO B 1 61 ? 3.086 -19.688 6.383 1 97.81 61 PRO B CA 1
ATOM 1383 C C . PRO B 1 61 ? 2.732 -18.641 7.434 1 97.81 61 PRO B C 1
ATOM 1385 O O . PRO B 1 61 ? 1.774 -18.812 8.188 1 97.81 61 PRO B O 1
ATOM 1388 N N . THR B 1 62 ? 3.482 -17.5 7.445 1 98.25 62 THR B N 1
ATOM 1389 C CA . THR B 1 62 ? 3.385 -16.641 8.617 1 98.25 62 THR B CA 1
ATOM 1390 C C . THR B 1 62 ? 2.99 -15.219 8.211 1 98.25 62 THR B C 1
ATOM 1392 O O . THR B 1 62 ? 3.156 -14.281 8.992 1 98.25 62 THR B O 1
ATOM 1395 N N . MET B 1 63 ? 2.547 -15.039 6.98 1 98.25 63 MET B N 1
ATOM 1396 C CA . MET B 1 63 ? 2.221 -13.688 6.551 1 98.25 63 MET B CA 1
ATOM 1397 C C . MET B 1 63 ? 1.07 -13.688 5.551 1 98.25 63 MET B C 1
ATOM 1399 O O . MET B 1 63 ? 0.836 -14.695 4.875 1 98.25 63 MET B O 1
ATOM 1403 N N . GLU B 1 64 ? 0.309 -12.625 5.617 1 98.75 64 GLU B N 1
ATOM 1404 C CA . GLU B 1 64 ? -0.598 -12.32 4.512 1 98.75 64 GLU B CA 1
ATOM 1405 C C . GLU B 1 64 ? 0.07 -11.406 3.484 1 98.75 64 GLU B C 1
ATOM 1407 O O . GLU B 1 64 ? 0.946 -10.609 3.828 1 98.75 64 GLU B O 1
ATOM 1412 N N . GLU B 1 65 ? -0.326 -11.578 2.301 1 98.75 65 GLU B N 1
ATOM 1413 C CA . GLU B 1 65 ? 0.172 -10.742 1.212 1 98.75 65 GLU B CA 1
ATOM 1414 C C . GLU B 1 65 ? -0.974 -10.055 0.48 1 98.75 65 GLU B C 1
ATOM 1416 O O . GLU B 1 65 ? -2.02 -10.656 0.24 1 98.75 65 GLU B O 1
ATOM 1421 N N . PHE B 1 66 ? -0.817 -8.828 0.153 1 98.94 66 PHE B N 1
ATOM 1422 C CA . PHE B 1 66 ? -1.812 -7.992 -0.509 1 98.94 66 PHE B CA 1
ATOM 1423 C C . PHE B 1 66 ? -1.26 -7.422 -1.812 1 98.94 66 PHE B C 1
ATOM 1425 O O . PHE B 1 66 ? -0.096 -7.023 -1.876 1 98.94 66 PHE B O 1
ATOM 1432 N N . PHE B 1 67 ? -2.059 -7.441 -2.834 1 98.94 67 PHE B N 1
ATOM 1433 C CA . PHE B 1 67 ? -1.702 -6.949 -4.16 1 98.94 67 PHE B CA 1
ATOM 1434 C C . PHE B 1 67 ? -2.656 -5.844 -4.602 1 98.94 67 PHE B C 1
ATOM 1436 O O . PHE B 1 67 ? -3.871 -6.051 -4.648 1 98.94 67 PHE B O 1
ATOM 1443 N N . LEU B 1 68 ? -2.166 -4.723 -4.863 1 98.94 68 LEU B N 1
ATOM 1444 C CA . LEU B 1 68 ? -2.928 -3.67 -5.523 1 98.94 68 LEU B CA 1
ATOM 1445 C C . LEU B 1 68 ? -2.422 -3.445 -6.945 1 98.94 68 LEU B C 1
ATOM 1447 O O . LEU B 1 68 ? -1.313 -2.943 -7.145 1 98.94 68 LEU B O 1
ATOM 1451 N N . PHE B 1 69 ? -3.203 -3.785 -7.887 1 98.94 69 PHE B N 1
ATOM 1452 C CA . PHE B 1 69 ? -2.824 -3.633 -9.289 1 98.94 69 PHE B CA 1
ATOM 1453 C C . PHE B 1 69 ? -2.977 -2.184 -9.734 1 98.94 69 PHE B C 1
ATOM 1455 O O . PHE B 1 69 ? -4.078 -1.633 -9.711 1 98.94 69 PHE B O 1
ATOM 1462 N N . GLN B 1 70 ? -1.84 -1.653 -10.18 1 98.62 70 GLN B N 1
ATOM 1463 C CA . GLN B 1 70 ? -1.844 -0.263 -10.617 1 98.62 70 GLN B CA 1
ATOM 1464 C C . GLN B 1 70 ? -2.029 -0.167 -12.133 1 98.62 70 GLN B C 1
ATOM 1466 O O . GLN B 1 70 ? -2.635 0.783 -12.625 1 98.62 70 GLN B O 1
ATOM 1471 N N . LYS B 1 71 ? -1.402 -1.03 -12.82 1 98.56 71 LYS B N 1
ATOM 1472 C CA . LYS B 1 71 ? -1.441 -1.071 -14.281 1 98.56 71 LYS B CA 1
ATOM 1473 C C . LYS B 1 71 ? -1.431 -2.51 -14.789 1 98.56 71 LYS B C 1
ATOM 1475 O O . LYS B 1 71 ? -0.775 -3.377 -14.203 1 98.56 71 LYS B O 1
ATOM 1480 N N . GLY B 1 72 ? -2.113 -2.703 -15.852 1 98.81 72 GLY B N 1
ATOM 1481 C CA . GLY B 1 72 ? -1.979 -3.93 -16.625 1 98.81 72 GLY B CA 1
ATOM 1482 C C . GLY B 1 72 ? -2.904 -5.035 -16.156 1 98.81 72 GLY B C 1
ATOM 1483 O O . GLY B 1 72 ? -3.762 -4.812 -15.297 1 98.81 72 GLY B O 1
ATOM 1484 N N . ASP B 1 73 ? -2.76 -6.156 -16.844 1 98.88 73 ASP B N 1
ATOM 1485 C CA . ASP B 1 73 ? -3.59 -7.336 -16.609 1 98.88 73 ASP B CA 1
ATOM 1486 C C . ASP B 1 73 ? -2.732 -8.555 -16.266 1 98.88 73 ASP B C 1
ATOM 1488 O O . ASP B 1 73 ? -1.669 -8.75 -16.859 1 98.88 73 ASP B O 1
ATOM 1492 N N . ALA B 1 74 ? -3.244 -9.328 -15.328 1 98.88 74 ALA B N 1
ATOM 1493 C CA . ALA B 1 74 ? -2.547 -10.547 -14.922 1 98.88 74 ALA B CA 1
ATOM 1494 C C . ALA B 1 74 ? -3.531 -11.672 -14.648 1 98.88 74 ALA B C 1
ATOM 1496 O O . ALA B 1 74 ? -4.727 -11.43 -14.453 1 98.88 74 ALA B O 1
ATOM 1497 N N . SER B 1 75 ? -3.035 -12.844 -14.734 1 98.81 75 SER B N 1
ATOM 1498 C CA . SER B 1 75 ? -3.721 -14.023 -14.234 1 98.81 75 SER B CA 1
ATOM 1499 C C . SER B 1 75 ? -3.09 -14.523 -12.938 1 98.81 75 SER B C 1
ATOM 1501 O O . SER B 1 75 ? -1.868 -14.664 -12.844 1 98.81 75 SER B O 1
ATOM 1503 N N . MET B 1 76 ? -3.947 -14.703 -11.945 1 98.69 76 MET B N 1
ATOM 1504 C CA . MET B 1 76 ? -3.467 -15.266 -10.688 1 98.69 76 MET B CA 1
ATOM 1505 C C . MET B 1 76 ? -4.125 -16.609 -10.406 1 98.69 76 MET B C 1
ATOM 1507 O O . MET B 1 76 ? -5.32 -16.781 -10.648 1 98.69 76 MET B O 1
ATOM 1511 N N . THR B 1 77 ? -3.346 -17.484 -9.945 1 98.25 77 THR B N 1
ATOM 1512 C CA . THR B 1 77 ? -3.873 -18.703 -9.344 1 98.25 77 THR B CA 1
ATOM 1513 C C . THR B 1 77 ? -3.779 -18.641 -7.824 1 98.25 77 THR B C 1
ATOM 1515 O O . THR B 1 77 ? -2.705 -18.391 -7.273 1 98.25 77 THR B O 1
ATOM 1518 N N . VAL B 1 78 ? -4.898 -18.828 -7.176 1 98.31 78 VAL B N 1
ATOM 1519 C CA . VAL B 1 78 ? -4.98 -18.844 -5.723 1 98.31 78 VAL B CA 1
ATOM 1520 C C . VAL B 1 78 ? -5.703 -20.094 -5.246 1 98.31 78 VAL B C 1
ATOM 1522 O O . VAL B 1 78 ? -6.91 -20.25 -5.465 1 98.31 78 VAL B O 1
ATOM 1525 N N . GLY B 1 79 ? -4.941 -20.875 -4.516 1 96.19 79 GLY B N 1
ATOM 1526 C CA . GLY B 1 79 ? -5.492 -22.203 -4.273 1 96.19 79 GLY B CA 1
ATOM 1527 C C . GLY B 1 79 ? -5.863 -22.938 -5.547 1 96.19 79 GLY B C 1
ATOM 1528 O O . GLY B 1 79 ? -5.016 -23.141 -6.418 1 96.19 79 GLY B O 1
ATOM 1529 N N . LYS B 1 80 ? -7.168 -23.219 -5.688 1 94.31 80 LYS B N 1
ATOM 1530 C CA . LYS B 1 80 ? -7.633 -23.953 -6.867 1 94.31 80 LYS B CA 1
ATOM 1531 C C . LYS B 1 80 ? -8.328 -23.016 -7.848 1 94.31 80 LYS B C 1
ATOM 1533 O O . LYS B 1 80 ? -8.867 -23.453 -8.867 1 94.31 80 LYS B O 1
ATOM 1538 N N . GLU B 1 81 ? -8.242 -21.781 -7.523 1 96.88 81 GLU B N 1
ATOM 1539 C CA . GLU B 1 81 ? -8.969 -20.812 -8.328 1 96.88 81 GLU B CA 1
ATOM 1540 C C . GLU B 1 81 ? -8.008 -20 -9.203 1 96.88 81 GLU B C 1
ATOM 1542 O O . GLU B 1 81 ? -6.898 -19.672 -8.773 1 96.88 81 GLU B O 1
ATOM 1547 N N . GLN B 1 82 ? -8.477 -19.734 -10.375 1 97.12 82 GLN B N 1
ATOM 1548 C CA . GLN B 1 82 ? -7.789 -18.797 -11.266 1 97.12 82 GLN B CA 1
ATOM 1549 C C . GLN B 1 82 ? -8.602 -17.516 -11.453 1 97.12 82 GLN B C 1
ATOM 1551 O O . GLN B 1 82 ? -9.781 -17.578 -11.797 1 97.12 82 GLN B O 1
ATOM 1556 N N . ILE B 1 83 ? -7.949 -16.453 -11.273 1 97.88 83 ILE B N 1
ATOM 1557 C CA . ILE B 1 83 ? -8.664 -15.18 -11.391 1 97.88 83 ILE B CA 1
ATOM 1558 C C . ILE B 1 83 ? -7.859 -14.219 -12.266 1 97.88 83 ILE B C 1
ATOM 1560 O O . ILE B 1 83 ? -6.629 -14.289 -12.312 1 97.88 83 ILE B O 1
ATOM 1564 N N . THR B 1 84 ? -8.586 -13.359 -12.914 1 98.31 84 THR B N 1
ATOM 1565 C CA . THR B 1 84 ? -7.969 -12.258 -13.641 1 98.31 84 THR B CA 1
ATOM 1566 C C . THR B 1 84 ? -7.887 -11.008 -12.766 1 98.31 84 THR B C 1
ATOM 1568 O O . THR B 1 84 ? -8.828 -10.695 -12.031 1 98.31 84 THR B O 1
ATOM 1571 N N . CYS B 1 85 ? -6.809 -10.352 -12.898 1 98.75 85 CYS B N 1
ATOM 1572 C CA . CYS B 1 85 ? -6.582 -9.117 -12.156 1 98.75 85 CYS B CA 1
ATOM 1573 C C . CYS B 1 85 ? -6.25 -7.969 -13.102 1 98.75 85 CYS B C 1
ATOM 1575 O O . CYS B 1 85 ? -5.496 -8.148 -14.062 1 98.75 85 CYS B O 1
ATOM 1577 N N . SER B 1 86 ? -6.836 -6.84 -12.805 1 98.75 86 SER B N 1
ATOM 1578 C CA . SER B 1 86 ? -6.617 -5.641 -13.602 1 98.75 86 SER B CA 1
ATOM 1579 C C . SER B 1 86 ? -6.383 -4.422 -12.719 1 98.75 86 SER B C 1
ATOM 1581 O O . SER B 1 86 ? -6.551 -4.488 -11.5 1 98.75 86 SER B O 1
ATOM 1583 N N . SER B 1 87 ? -6.02 -3.336 -13.461 1 98.69 87 SER B N 1
ATOM 1584 C CA . SER B 1 87 ? -5.805 -2.084 -12.742 1 98.69 87 SER B CA 1
ATOM 1585 C C . SER B 1 87 ? -6.977 -1.775 -11.812 1 98.69 87 SER B C 1
ATOM 1587 O O . SER B 1 87 ? -8.133 -1.842 -12.227 1 98.69 87 SER B O 1
ATOM 1589 N N . GLY B 1 88 ? -6.633 -1.528 -10.57 1 98.69 88 GLY B N 1
ATOM 1590 C CA . GLY B 1 88 ? -7.652 -1.196 -9.586 1 98.69 88 GLY B CA 1
ATOM 1591 C C . GLY B 1 88 ? -8.047 -2.373 -8.719 1 98.69 88 GLY B C 1
ATOM 1592 O O . GLY B 1 88 ? -8.688 -2.193 -7.676 1 98.69 88 GLY B O 1
ATOM 1593 N N . ASP B 1 89 ? -7.699 -3.557 -9.133 1 98.94 89 ASP B N 1
ATOM 1594 C CA . ASP B 1 89 ? -8.016 -4.727 -8.32 1 98.94 89 ASP B CA 1
ATOM 1595 C C . ASP B 1 89 ? -7.105 -4.809 -7.098 1 98.94 89 ASP B C 1
ATOM 1597 O O . ASP B 1 89 ? -5.914 -4.516 -7.184 1 98.94 89 ASP B O 1
ATOM 1601 N N . PHE B 1 90 ? -7.684 -5.172 -5.977 1 98.94 90 PHE B N 1
ATOM 1602 C CA . PHE B 1 90 ? -7 -5.434 -4.715 1 98.94 90 PHE B CA 1
ATOM 1603 C C . PHE B 1 90 ? -7.262 -6.859 -4.242 1 98.94 90 PHE B C 1
ATOM 1605 O O . PHE B 1 90 ? -8.414 -7.258 -4.055 1 98.94 90 PHE B O 1
ATOM 1612 N N . ILE B 1 91 ? -6.168 -7.648 -4.113 1 98.88 91 ILE B N 1
ATOM 1613 C CA . ILE B 1 91 ? -6.281 -9.055 -3.748 1 98.88 91 ILE B CA 1
ATOM 1614 C C . ILE B 1 91 ? -5.621 -9.289 -2.393 1 98.88 91 ILE B C 1
ATOM 1616 O O . ILE B 1 91 ? -4.473 -8.898 -2.176 1 98.88 91 ILE B O 1
ATOM 1620 N N . SER B 1 92 ? -6.363 -9.898 -1.466 1 98.81 92 SER B N 1
ATOM 1621 C CA . SER B 1 92 ? -5.824 -10.352 -0.188 1 98.81 92 SER B CA 1
ATOM 1622 C C . SER B 1 92 ? -5.609 -11.859 -0.186 1 98.81 92 SER B C 1
ATOM 1624 O O . SER B 1 92 ? -6.551 -12.625 -0.404 1 98.81 92 SER B O 1
ATOM 1626 N N . ILE B 1 93 ? -4.371 -12.234 0.047 1 98.69 93 ILE B N 1
ATOM 1627 C CA . ILE B 1 93 ? -4.016 -13.648 0.094 1 98.69 93 ILE B CA 1
ATOM 1628 C C . ILE B 1 93 ? -3.686 -14.055 1.529 1 98.69 93 ILE B C 1
ATOM 1630 O O . ILE B 1 93 ? -2.672 -13.625 2.084 1 98.69 93 ILE B O 1
ATOM 1634 N N . PRO B 1 94 ? -4.5 -14.922 2.145 1 98 94 PRO B N 1
ATOM 1635 C CA . PRO B 1 94 ? -4.25 -15.352 3.521 1 98 94 PRO B CA 1
ATOM 1636 C C . PRO B 1 94 ? -2.98 -16.188 3.654 1 98 94 PRO B C 1
ATOM 1638 O O . PRO B 1 94 ? -2.5 -16.75 2.668 1 98 94 PRO B O 1
ATOM 1641 N N . ALA B 1 95 ? -2.504 -16.234 4.895 1 98 95 ALA B N 1
ATOM 1642 C CA . ALA B 1 95 ? -1.369 -17.125 5.168 1 98 95 ALA B CA 1
ATOM 1643 C C . ALA B 1 95 ? -1.673 -18.547 4.75 1 98 95 ALA B C 1
ATOM 1645 O O . ALA B 1 95 ? -2.826 -18.984 4.793 1 98 95 ALA B O 1
ATOM 1646 N N . ASN B 1 96 ? -0.624 -19.234 4.246 1 97.94 96 ASN B N 1
ATOM 1647 C CA . ASN B 1 96 ? -0.652 -20.641 3.891 1 97.94 96 ASN B CA 1
ATOM 1648 C C . ASN B 1 96 ? -1.494 -20.891 2.643 1 97.94 96 ASN B C 1
ATOM 1650 O O . ASN B 1 96 ? -1.966 -22.016 2.42 1 97.94 96 ASN B O 1
ATOM 1654 N N . THR B 1 97 ? -1.76 -19.922 1.847 1 98.12 97 THR B N 1
ATOM 1655 C CA . THR B 1 97 ? -2.5 -20.062 0.599 1 98.12 97 THR B CA 1
ATOM 1656 C C . THR B 1 97 ? -1.548 -20.109 -0.593 1 98.12 97 THR B C 1
ATOM 1658 O O . THR B 1 97 ? -0.771 -19.172 -0.804 1 98.12 97 THR B O 1
ATOM 1661 N N . LEU B 1 98 ? -1.594 -21.156 -1.283 1 98.31 98 LEU B N 1
ATOM 1662 C CA . LEU B 1 98 ? -0.811 -21.25 -2.512 1 98.31 98 LEU B CA 1
ATOM 1663 C C . LEU B 1 98 ? -1.284 -20.219 -3.535 1 98.31 98 LEU B C 1
ATOM 1665 O O . LEU B 1 98 ? -2.488 -20.047 -3.729 1 98.31 98 LEU B O 1
ATOM 1669 N N . HIS B 1 99 ? -0.309 -19.531 -4.16 1 98.5 99 HIS B N 1
ATOM 1670 C CA . HIS B 1 99 ? -0.692 -18.562 -5.184 1 98.5 99 HIS B CA 1
ATOM 1671 C C . HIS B 1 99 ? 0.446 -18.328 -6.168 1 98.5 99 HIS B C 1
ATOM 1673 O O . HIS B 1 99 ? 1.611 -18.578 -5.848 1 98.5 99 HIS B O 1
ATOM 1679 N N . SER B 1 100 ? 0.122 -17.922 -7.34 1 98.25 100 SER B N 1
ATOM 1680 C CA . SER B 1 100 ? 1.019 -17.516 -8.414 1 98.25 100 SER B CA 1
ATOM 1681 C C . SER B 1 100 ? 0.423 -16.375 -9.227 1 98.25 100 SER B C 1
ATOM 1683 O O . SER B 1 100 ? -0.765 -16.062 -9.102 1 98.25 100 SER B O 1
ATOM 1685 N N . LEU B 1 101 ? 1.28 -15.727 -9.992 1 98.38 101 LEU B N 1
ATOM 1686 C CA . LEU B 1 101 ? 0.859 -14.586 -10.797 1 98.38 101 LEU B CA 1
ATOM 1687 C C . LEU B 1 101 ? 1.599 -14.562 -12.133 1 98.38 101 LEU B C 1
ATOM 1689 O O . LEU B 1 101 ? 2.82 -14.727 -12.172 1 98.38 101 LEU B O 1
ATOM 1693 N N . LYS B 1 102 ? 0.839 -14.445 -13.18 1 98.56 102 LYS B N 1
ATOM 1694 C CA . LYS B 1 102 ? 1.403 -14.289 -14.516 1 98.56 102 LYS B CA 1
ATOM 1695 C C . LYS B 1 102 ? 0.908 -13.008 -15.172 1 98.56 102 LYS B C 1
ATOM 1697 O O . LYS B 1 102 ? -0.299 -12.766 -15.25 1 98.56 102 LYS B O 1
ATOM 1702 N N . ALA B 1 103 ? 1.906 -12.242 -15.688 1 98.81 103 ALA B N 1
ATOM 1703 C CA . ALA B 1 103 ? 1.551 -11.008 -16.375 1 98.81 103 ALA B CA 1
ATOM 1704 C C . ALA B 1 103 ? 1.041 -11.297 -17.781 1 98.81 103 ALA B C 1
ATOM 1706 O O . ALA B 1 103 ? 1.747 -11.906 -18.594 1 98.81 103 ALA B O 1
ATOM 1707 N N . ILE B 1 104 ? -0.181 -10.852 -18 1 98.81 104 ILE B N 1
ATOM 1708 C CA . ILE B 1 104 ? -0.736 -10.961 -19.344 1 98.81 104 ILE B CA 1
ATOM 1709 C C . ILE B 1 104 ? -0.251 -9.789 -20.203 1 98.81 104 ILE B C 1
ATOM 1711 O O . ILE B 1 104 ? 0.089 -9.969 -21.375 1 98.81 104 ILE B O 1
ATOM 1715 N N . THR B 1 105 ? -0.29 -8.617 -19.688 1 98.88 105 THR B N 1
ATOM 1716 C CA . THR B 1 105 ? 0.355 -7.414 -20.203 1 98.88 105 THR B CA 1
ATOM 1717 C C . THR B 1 105 ? 1.437 -6.93 -19.234 1 98.88 105 THR B C 1
ATOM 1719 O O . THR B 1 105 ? 1.636 -7.523 -18.172 1 98.88 105 THR B O 1
ATOM 1722 N N . ASP B 1 106 ? 2.184 -5.898 -19.625 1 98.88 106 ASP B N 1
ATOM 1723 C CA . ASP B 1 106 ? 3.037 -5.281 -18.609 1 98.88 106 ASP B CA 1
ATOM 1724 C C . ASP B 1 106 ? 2.221 -4.828 -17.406 1 98.88 106 ASP B C 1
ATOM 1726 O O . ASP B 1 106 ? 1.175 -4.191 -17.562 1 98.88 106 ASP B O 1
ATOM 1730 N N . ILE B 1 107 ? 2.764 -5.223 -16.219 1 98.81 107 ILE B N 1
ATOM 1731 C CA . ILE B 1 107 ? 1.975 -4.875 -15.039 1 98.81 107 ILE B CA 1
ATOM 1732 C C . ILE B 1 107 ? 2.834 -4.082 -14.062 1 98.81 107 ILE B C 1
ATOM 1734 O O . ILE B 1 107 ? 4.066 -4.16 -14.094 1 98.81 107 ILE B O 1
ATOM 1738 N N . GLU B 1 108 ? 2.156 -3.258 -13.273 1 98.81 108 GLU B N 1
ATOM 1739 C CA . GLU B 1 108 ? 2.682 -2.607 -12.07 1 98.81 108 GLU B CA 1
ATOM 1740 C C . GLU B 1 108 ? 1.794 -2.881 -10.859 1 98.81 108 GLU B C 1
ATOM 1742 O O . GLU B 1 108 ? 0.583 -2.648 -10.906 1 98.81 108 GLU B O 1
ATOM 1747 N N . ILE B 1 109 ? 2.436 -3.412 -9.828 1 98.81 109 ILE B N 1
ATOM 1748 C CA . ILE B 1 109 ? 1.681 -3.828 -8.648 1 98.81 109 ILE B CA 1
ATOM 1749 C C . ILE B 1 109 ? 2.361 -3.301 -7.387 1 98.81 109 ILE B C 1
ATOM 1751 O O . ILE B 1 109 ? 3.592 -3.252 -7.312 1 98.81 109 ILE B O 1
ATOM 1755 N N . ILE B 1 110 ? 1.511 -2.867 -6.477 1 98.94 110 ILE B N 1
ATOM 1756 C CA . ILE B 1 110 ? 2.004 -2.662 -5.121 1 98.94 110 ILE B CA 1
ATOM 1757 C C . ILE B 1 110 ? 1.756 -3.916 -4.285 1 98.94 110 ILE B C 1
ATOM 1759 O O . ILE B 1 110 ? 0.628 -4.41 -4.215 1 98.94 110 ILE B O 1
ATOM 1763 N N . THR B 1 111 ? 2.809 -4.445 -3.76 1 98.81 111 THR B N 1
ATOM 1764 C CA . THR B 1 111 ? 2.699 -5.609 -2.887 1 98.81 111 THR B CA 1
ATOM 1765 C C . THR B 1 111 ? 2.982 -5.227 -1.438 1 98.81 111 THR B C 1
ATOM 1767 O O . THR B 1 111 ? 3.924 -4.48 -1.159 1 98.81 111 THR B O 1
ATOM 1770 N N . ILE B 1 112 ? 2.121 -5.703 -0.559 1 98.94 112 ILE B N 1
ATOM 1771 C CA . ILE B 1 112 ? 2.246 -5.484 0.877 1 98.94 112 ILE B CA 1
ATOM 1772 C C . ILE B 1 112 ? 2.248 -6.824 1.608 1 98.94 112 ILE B C 1
ATOM 1774 O O . ILE B 1 112 ? 1.307 -7.609 1.477 1 98.94 112 ILE B O 1
ATOM 1778 N N . GLY B 1 113 ? 3.352 -7.086 2.258 1 98.81 113 GLY B N 1
ATOM 1779 C CA . GLY B 1 113 ? 3.408 -8.234 3.148 1 98.81 113 GLY B CA 1
ATOM 1780 C C . GLY B 1 113 ? 3.34 -7.855 4.617 1 98.81 113 GLY B C 1
ATOM 1781 O O . GLY B 1 113 ? 3.943 -6.863 5.035 1 98.81 113 GLY B O 1
ATOM 1782 N N . CYS B 1 114 ? 2.592 -8.602 5.352 1 98.88 114 CYS B N 1
ATOM 1783 C CA . CYS B 1 114 ? 2.457 -8.344 6.781 1 98.88 114 CYS B CA 1
ATOM 1784 C C . CYS B 1 114 ? 2.322 -9.641 7.562 1 98.88 114 CYS B C 1
ATOM 1786 O O . CYS B 1 114 ? 1.462 -10.469 7.258 1 98.88 114 CYS B O 1
ATOM 1788 N N . ALA B 1 115 ? 3.184 -9.781 8.57 1 98.56 115 ALA B N 1
ATOM 1789 C CA . ALA B 1 115 ? 3.16 -10.992 9.383 1 98.56 115 ALA B CA 1
ATOM 1790 C C . ALA B 1 115 ? 1.871 -11.086 10.195 1 98.56 115 ALA B C 1
ATOM 1792 O O . ALA B 1 115 ? 1.353 -10.07 10.664 1 98.56 115 ALA B O 1
ATOM 1793 N N . ILE B 1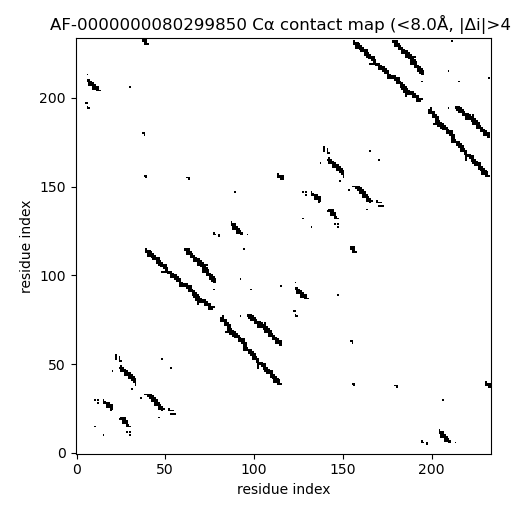 116 ? 1.421 -12.305 10.312 1 96.38 116 ILE B N 1
ATOM 1794 C CA . ILE B 1 116 ? 0.217 -12.531 11.109 1 96.38 116 ILE B CA 1
ATOM 1795 C C . ILE B 1 116 ? 0.583 -12.625 12.586 1 96.38 116 ILE B C 1
ATOM 1797 O O . ILE B 1 116 ? 1.739 -12.883 12.93 1 96.38 116 ILE B O 1
ATOM 1801 N N . HIS B 1 117 ? -0.417 -12.32 13.539 1 81.06 117 HIS B N 1
ATOM 1802 C CA . HIS B 1 117 ? -0.236 -12.445 14.977 1 81.06 117 HIS B CA 1
ATOM 1803 C C . HIS B 1 117 ? -0.038 -13.898 15.383 1 81.06 117 HIS B C 1
ATOM 1805 O O . HIS B 1 117 ? -0.543 -14.812 14.719 1 81.06 117 HIS B O 1
#

InterPro domains:
  IPR011051 RmlC-like cupin domain superfamily [SSF51182] (12-112)
  IPR013096 Cupin 2, conserved barrel [PF07883] (46-106)
  IPR014710 RmlC-like jelly roll fold [G3DSA:2.60.120.10] (9-113)
  IPR053146 Quercetin 2,3-dioxygenase-like [PTHR36440] (21-103)

Foldseek 3Di:
DPPPPDPDDDDDQVPFDWDADPQRFWTKGWPDAPVRDPAQWHTKIKTKHAAFDKDDKDFAQFKKKKKAWQAAKKWKDKANDIDIDGHGDMDIHDHPIIMMMGGNHITIIIMIMGTDD/DPPPPDPDDDDDQVPFDWDADPQRFWTKGWPDAPVRDPAQWHTKIKTKHAAFDKDDKDFAQFKKKKKAWQAAKKWKDKANDIDIDGHGDMDIHDHPIIMMMGGNHITIIIMIMGTDD

Secondary structure (DSSP, 8-state):
------SSEEEEGGGSPPB--TTS-SEEEEEEEGGG-SSSEEEEEEEEE-TT-EEEEE--TTEEEEEEEEESEEEEEETTEEEEEETTEEEEE-TT--EEEEESS-EEEEEEEEE--/------SSEEEEGGGSPPB--TTS-SEEEEEEEGGG-SSSEEEEEEEEE-TT-EEEEE--TTEEEEEEEEESEEEEEETTEEEEEETTEEEEE-TT--EEEEESS-EEEEEEEEE--